Protein AF-X1Q5V7-F1 (afdb_monomer)

Structure (mmCIF, N/CA/C/O backbone):
data_AF-X1Q5V7-F1
#
_entry.id   AF-X1Q5V7-F1
#
loop_
_atom_site.group_PDB
_atom_site.id
_atom_site.type_symbol
_atom_site.label_atom_id
_atom_site.label_alt_id
_atom_site.label_comp_id
_atom_site.label_asym_id
_atom_site.label_entity_id
_atom_site.label_seq_id
_atom_site.pdbx_PDB_ins_code
_atom_site.Cartn_x
_atom_site.Cartn_y
_atom_site.Cartn_z
_atom_site.occupancy
_atom_site.B_iso_or_equiv
_atom_site.auth_seq_id
_atom_site.auth_comp_id
_atom_site.auth_asym_id
_atom_s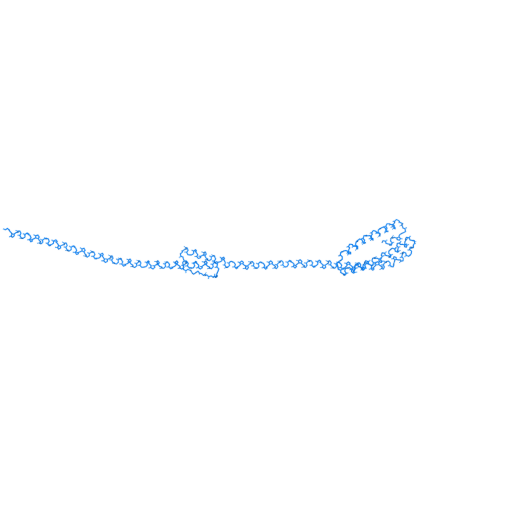ite.auth_atom_id
_atom_site.pdbx_PDB_model_num
ATOM 1 N N . THR A 1 1 ? 35.697 15.742 -52.383 1.00 58.72 1 THR A N 1
ATOM 2 C CA . THR A 1 1 ? 37.109 15.851 -51.954 1.00 58.72 1 THR A CA 1
ATOM 3 C C . THR A 1 1 ? 38.059 15.202 -52.955 1.00 58.72 1 THR A C 1
ATOM 5 O O . THR A 1 1 ? 38.871 15.917 -53.513 1.00 58.72 1 THR A O 1
ATOM 8 N N . LEU A 1 2 ? 37.913 13.918 -53.314 1.00 64.19 2 LEU A N 1
ATOM 9 C CA . LEU A 1 2 ? 38.775 13.254 -54.321 1.00 64.19 2 LEU A CA 1
ATOM 10 C C . LEU A 1 2 ? 38.758 13.892 -55.719 1.00 64.19 2 LEU A C 1
ATOM 12 O O . LEU A 1 2 ? 39.796 14.012 -56.354 1.00 64.19 2 LEU A O 1
ATOM 16 N N . ARG A 1 3 ? 37.598 14.370 -56.185 1.00 67.25 3 ARG A N 1
ATOM 17 C CA . ARG A 1 3 ? 37.497 15.091 -57.467 1.00 67.25 3 ARG A CA 1
ATOM 18 C C . ARG A 1 3 ? 38.204 16.456 -57.444 1.00 67.25 3 ARG A C 1
ATOM 20 O O . ARG A 1 3 ? 38.617 16.926 -58.490 1.00 67.25 3 ARG A O 1
ATOM 27 N N . ALA A 1 4 ? 38.381 17.044 -56.257 1.00 66.19 4 ALA A N 1
ATOM 28 C CA . ALA A 1 4 ? 39.156 18.268 -56.040 1.00 66.19 4 ALA A CA 1
ATOM 29 C C . ALA A 1 4 ? 40.664 17.988 -55.861 1.00 66.19 4 ALA A C 1
ATOM 31 O O . ALA A 1 4 ? 41.477 18.900 -55.931 1.00 66.19 4 ALA A O 1
ATOM 32 N N . ALA A 1 5 ? 41.068 16.724 -55.679 1.00 63.78 5 ALA A N 1
ATOM 33 C CA . ALA A 1 5 ? 42.474 16.315 -55.757 1.00 63.78 5 ALA A CA 1
ATOM 34 C C . ALA A 1 5 ? 42.968 16.173 -57.213 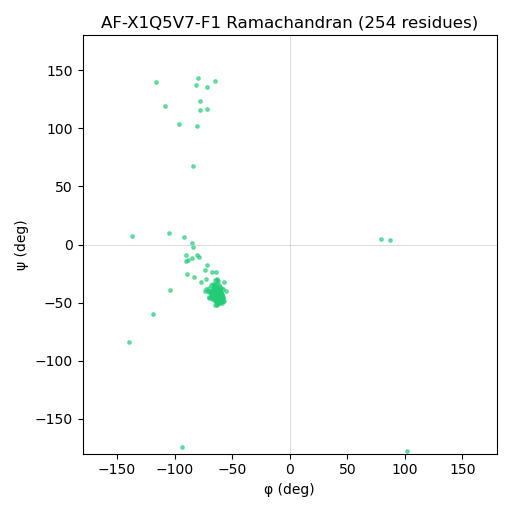1.00 63.78 5 ALA A C 1
ATOM 36 O O . ALA A 1 5 ? 44.168 16.053 -57.444 1.00 63.78 5 ALA A O 1
ATOM 37 N N . LEU A 1 6 ? 42.049 16.218 -58.188 1.00 68.06 6 LEU A N 1
ATOM 38 C CA . LEU A 1 6 ? 42.349 16.329 -59.619 1.00 68.06 6 LEU A CA 1
ATOM 39 C C . LEU A 1 6 ? 42.553 17.785 -60.076 1.00 68.06 6 LEU A C 1
ATOM 41 O O . LEU A 1 6 ? 42.738 18.005 -61.268 1.00 68.06 6 LEU A O 1
ATOM 45 N N . ASP A 1 7 ? 42.475 18.763 -59.166 1.00 69.62 7 ASP A N 1
ATOM 46 C CA . ASP A 1 7 ? 42.698 20.177 -59.479 1.00 69.62 7 ASP A CA 1
ATOM 47 C C . ASP A 1 7 ? 44.154 20.401 -59.925 1.00 69.62 7 ASP A C 1
ATOM 49 O O . ASP A 1 7 ? 45.087 19.788 -59.386 1.00 69.62 7 ASP A O 1
ATOM 53 N N . ASP A 1 8 ? 44.348 21.260 -60.923 1.00 65.69 8 ASP A N 1
ATOM 54 C CA . ASP A 1 8 ? 45.654 21.585 -61.498 1.00 65.69 8 ASP A CA 1
ATOM 55 C C . ASP A 1 8 ? 46.504 22.442 -60.547 1.00 65.69 8 ASP A C 1
ATOM 57 O O . ASP A 1 8 ? 47.727 22.485 -60.690 1.00 65.69 8 ASP A O 1
ATOM 61 N N . ASN A 1 9 ? 45.895 23.074 -59.534 1.00 78.38 9 ASN A N 1
ATOM 62 C CA . ASN A 1 9 ? 46.611 23.849 -58.522 1.00 78.38 9 ASN A CA 1
ATOM 63 C C . ASN A 1 9 ? 47.288 22.946 -57.453 1.00 78.38 9 ASN A C 1
ATOM 65 O O . ASN A 1 9 ? 46.596 22.302 -56.654 1.00 78.38 9 ASN A O 1
ATOM 69 N N . PRO A 1 10 ? 48.636 22.935 -57.342 1.00 74.00 10 PRO A N 1
ATOM 70 C CA . PRO A 1 10 ? 49.360 22.083 -56.389 1.00 74.00 10 PRO A CA 1
ATOM 71 C C . PRO A 1 10 ? 49.066 22.379 -54.907 1.00 74.00 10 PRO A C 1
ATOM 73 O O . PRO A 1 10 ? 49.116 21.471 -54.070 1.00 74.00 10 PRO A O 1
ATOM 76 N N . GLY A 1 11 ? 48.756 23.638 -54.571 1.00 78.19 11 GLY A N 1
ATOM 77 C CA . GLY A 1 11 ? 48.445 24.051 -53.199 1.00 78.19 11 GLY A CA 1
ATOM 78 C C . GLY A 1 11 ? 47.104 23.493 -52.718 1.00 78.19 11 GLY A C 1
ATOM 79 O O . GLY A 1 11 ? 47.022 22.905 -51.638 1.00 78.19 11 GLY A O 1
ATOM 80 N N . GLU A 1 12 ? 46.076 23.590 -53.563 1.00 78.25 12 GLU A N 1
ATOM 81 C CA . GLU A 1 12 ? 44.738 23.040 -53.300 1.00 78.25 12 GLU A CA 1
ATOM 82 C C . GLU A 1 12 ? 44.761 21.510 -53.229 1.00 78.25 12 GLU A C 1
ATOM 84 O O . GLU A 1 12 ? 44.171 20.907 -52.328 1.00 78.25 12 GLU A O 1
ATOM 89 N N . ARG A 1 13 ? 45.527 20.862 -54.115 1.00 78.31 13 ARG A N 1
ATOM 90 C CA . ARG A 1 13 ? 45.719 19.407 -54.088 1.00 78.31 13 ARG A CA 1
ATOM 91 C C . ARG A 1 13 ? 46.289 18.930 -52.752 1.00 78.31 13 ARG A C 1
ATOM 93 O O . ARG A 1 13 ? 45.738 18.013 -52.150 1.00 78.31 13 ARG A O 1
ATOM 100 N N . THR A 1 14 ? 47.352 19.571 -52.265 1.00 80.00 14 THR A N 1
ATOM 101 C CA . THR A 1 14 ? 48.008 19.198 -50.998 1.00 80.00 14 THR A CA 1
ATOM 102 C C . THR A 1 14 ? 47.058 19.338 -49.808 1.00 80.00 14 THR A C 1
ATOM 104 O O . THR A 1 14 ? 46.944 18.423 -48.992 1.00 80.00 14 THR A O 1
ATOM 107 N N . ARG A 1 15 ? 46.306 20.443 -49.746 1.00 84.38 15 ARG A N 1
ATOM 108 C CA . ARG A 1 15 ? 45.298 20.678 -48.703 1.00 84.38 15 ARG A CA 1
ATOM 109 C C . ARG A 1 15 ? 44.191 19.618 -48.716 1.00 84.38 15 ARG A C 1
ATOM 111 O O . ARG A 1 15 ? 43.806 19.112 -47.663 1.00 84.38 15 ARG A O 1
ATOM 118 N N . ASN A 1 16 ? 43.696 19.261 -49.900 1.00 81.50 16 ASN A N 1
ATOM 119 C CA . ASN A 1 16 ? 42.643 18.257 -50.062 1.00 81.50 16 ASN A CA 1
ATOM 120 C C . ASN A 1 16 ? 43.099 16.847 -49.652 1.00 81.50 16 ASN A C 1
ATOM 122 O O . ASN A 1 16 ? 42.301 16.093 -49.094 1.00 81.50 16 ASN A O 1
ATOM 126 N N . LEU A 1 17 ? 44.368 16.501 -49.892 1.00 81.75 17 LEU A N 1
ATOM 127 C CA . LEU A 1 17 ? 44.954 15.231 -49.451 1.00 81.75 17 LEU A CA 1
ATOM 128 C C . LEU A 1 17 ? 45.092 15.162 -47.925 1.00 81.75 17 LEU A C 1
ATOM 130 O O . LEU A 1 17 ? 44.668 14.176 -47.329 1.00 81.75 17 LEU A O 1
ATOM 134 N N . GLN A 1 18 ? 45.584 16.226 -47.284 1.00 85.50 18 GLN A N 1
ATOM 135 C CA . GLN A 1 18 ? 45.680 16.295 -45.818 1.00 85.50 18 GLN A CA 1
ATOM 136 C C . GLN A 1 18 ? 44.308 16.186 -45.140 1.00 85.50 18 GLN A C 1
ATOM 138 O O . GLN A 1 18 ? 44.155 15.476 -44.148 1.00 85.50 18 GLN A O 1
ATOM 143 N N . MET A 1 19 ? 43.287 16.850 -45.692 1.00 84.88 19 MET A N 1
ATOM 144 C CA . MET A 1 19 ? 41.913 16.740 -45.190 1.00 84.88 19 MET A CA 1
ATOM 145 C C . MET A 1 19 ? 41.391 15.298 -45.278 1.00 84.88 19 MET A C 1
ATOM 147 O O . MET A 1 19 ? 40.735 14.810 -44.363 1.00 84.88 19 MET A O 1
ATOM 151 N N . LEU A 1 20 ? 41.689 14.602 -46.376 1.00 85.31 20 LEU A N 1
ATOM 152 C CA . LEU A 1 20 ? 41.280 13.214 -46.579 1.00 85.31 20 LEU A CA 1
ATOM 153 C C . LEU A 1 20 ? 41.964 12.267 -45.580 1.00 85.31 20 LEU A C 1
ATOM 155 O O . LEU A 1 20 ? 41.301 11.387 -45.034 1.00 85.31 20 LEU A O 1
ATOM 159 N N . GLU A 1 21 ? 43.252 12.468 -45.296 1.00 85.31 21 GLU A N 1
ATOM 160 C CA . GLU A 1 21 ? 43.969 11.715 -44.257 1.00 85.31 21 GLU A CA 1
ATOM 161 C C . GLU A 1 21 ? 43.373 11.940 -42.862 1.00 85.31 21 GLU A C 1
ATOM 163 O O . GLU A 1 21 ? 43.152 10.972 -42.131 1.00 85.31 21 GLU A O 1
ATOM 168 N N . ALA A 1 22 ? 43.054 13.191 -42.513 1.00 89.12 22 ALA A N 1
ATOM 169 C CA . ALA A 1 22 ? 42.439 13.532 -41.231 1.00 89.12 22 ALA A CA 1
ATOM 170 C C . ALA A 1 22 ? 41.071 12.850 -41.051 1.00 89.12 22 ALA A C 1
ATOM 172 O O . ALA A 1 22 ? 40.839 12.203 -40.029 1.00 89.12 22 ALA A O 1
ATOM 173 N N . ILE A 1 23 ? 40.205 12.911 -42.070 1.00 88.12 23 ILE A N 1
ATOM 174 C CA . ILE A 1 23 ? 38.889 12.250 -42.060 1.00 88.12 23 ILE A CA 1
ATOM 175 C C . ILE A 1 23 ? 39.039 10.734 -41.894 1.00 88.12 23 ILE A C 1
ATOM 177 O O . ILE A 1 23 ? 38.338 10.123 -41.089 1.00 88.12 23 ILE A O 1
ATOM 181 N N . ASN A 1 24 ? 39.969 10.110 -42.622 1.00 86.94 24 ASN A N 1
ATOM 182 C CA . ASN A 1 24 ? 40.196 8.668 -42.525 1.00 86.94 24 ASN A CA 1
ATOM 183 C C . ASN A 1 24 ? 40.678 8.255 -41.123 1.00 86.94 24 ASN A C 1
ATOM 185 O O . ASN A 1 24 ? 40.283 7.196 -40.624 1.00 86.94 24 ASN A O 1
ATOM 189 N N . ALA A 1 25 ? 41.515 9.075 -40.481 1.00 89.56 25 ALA A N 1
ATOM 190 C CA . ALA A 1 25 ? 41.981 8.838 -39.117 1.00 89.56 25 ALA A CA 1
ATOM 191 C C . ALA A 1 25 ? 40.847 8.969 -38.087 1.00 89.56 25 ALA A C 1
ATOM 193 O O . ALA A 1 25 ? 40.710 8.102 -37.220 1.00 89.56 25 ALA A O 1
ATOM 194 N N . GLU A 1 26 ? 40.011 10.002 -38.208 1.00 91.62 26 GLU A N 1
ATOM 195 C CA . GLU A 1 26 ? 38.849 10.217 -37.340 1.00 91.62 26 GLU A CA 1
ATOM 196 C C . GLU A 1 26 ? 37.828 9.081 -37.478 1.00 91.62 26 GLU A C 1
ATOM 198 O O . GLU A 1 26 ? 37.434 8.480 -36.476 1.00 91.62 26 GLU A O 1
ATOM 203 N N . LEU A 1 27 ? 37.486 8.698 -38.713 1.00 88.44 27 LEU A N 1
ATOM 204 C CA . LEU A 1 27 ? 36.593 7.570 -38.987 1.00 88.44 27 LEU A CA 1
ATOM 205 C C . LEU A 1 27 ? 37.136 6.262 -38.412 1.00 88.44 27 LEU A C 1
ATOM 207 O O . LEU A 1 27 ? 36.388 5.508 -37.797 1.00 88.44 27 LEU A O 1
ATOM 211 N N . LYS A 1 28 ? 38.440 5.995 -38.544 1.00 89.38 28 LYS A N 1
ATOM 212 C CA . LYS A 1 28 ? 39.059 4.801 -37.948 1.00 89.38 28 LYS A CA 1
ATOM 213 C C . LYS A 1 28 ? 38.899 4.777 -36.424 1.00 89.38 28 LYS A C 1
ATOM 215 O O . LYS A 1 28 ? 38.624 3.718 -35.860 1.00 89.38 28 LYS A O 1
ATOM 220 N N . GLY A 1 29 ? 39.067 5.923 -35.762 1.00 92.19 29 GLY A N 1
ATOM 221 C CA . GLY A 1 29 ? 38.828 6.060 -34.324 1.00 92.19 29 GLY A CA 1
ATOM 222 C C . GLY A 1 29 ? 37.361 5.825 -33.956 1.00 92.19 29 GLY A C 1
ATOM 223 O O . GLY A 1 29 ? 37.074 5.030 -33.063 1.00 92.19 29 GLY A O 1
ATOM 224 N N . GLY A 1 30 ? 36.438 6.452 -34.688 1.00 92.31 30 GLY A N 1
ATOM 225 C CA . GLY A 1 30 ? 34.996 6.301 -34.488 1.00 92.31 30 GLY A CA 1
ATOM 226 C C . GLY A 1 30 ? 34.513 4.861 -34.661 1.00 92.31 30 GLY A C 1
ATOM 227 O O . GLY A 1 30 ? 33.786 4.357 -33.811 1.00 92.31 30 GLY A O 1
ATOM 228 N N . LEU A 1 31 ? 34.978 4.162 -35.702 1.00 93.12 31 LEU A N 1
ATOM 229 C CA . LEU A 1 31 ? 34.617 2.763 -35.950 1.00 93.12 31 LEU A CA 1
ATOM 230 C C . LEU A 1 31 ? 35.133 1.821 -34.871 1.00 93.12 31 LEU A C 1
ATOM 232 O O . LEU A 1 31 ? 34.429 0.886 -34.503 1.00 93.12 31 LEU A O 1
ATOM 236 N N . LYS A 1 32 ? 36.328 2.079 -34.334 1.00 94.62 32 LYS A N 1
ATOM 237 C CA . LYS A 1 32 ? 36.841 1.320 -33.193 1.00 94.62 32 LYS A CA 1
ATOM 238 C C . LYS A 1 32 ? 35.950 1.515 -31.964 1.00 94.62 32 LYS A C 1
ATOM 240 O O . LYS A 1 32 ? 35.497 0.533 -31.391 1.00 94.62 32 LYS A O 1
ATOM 245 N N . ASN A 1 33 ? 35.667 2.766 -31.602 1.00 95.06 33 ASN A N 1
ATOM 246 C CA . ASN A 1 33 ? 34.836 3.074 -30.437 1.00 95.06 33 ASN A CA 1
ATOM 247 C C . ASN A 1 33 ? 33.434 2.472 -30.573 1.00 95.06 33 ASN A C 1
ATOM 249 O O . ASN A 1 33 ? 32.909 1.907 -29.622 1.00 95.06 33 ASN A O 1
ATOM 253 N N . TYR A 1 34 ? 32.849 2.555 -31.767 1.00 94.00 34 TYR A N 1
ATOM 254 C CA . TYR A 1 34 ? 31.561 1.942 -32.051 1.00 94.00 34 TYR A CA 1
ATOM 255 C C . TYR A 1 34 ? 31.619 0.411 -31.944 1.00 94.00 34 TYR A C 1
ATOM 257 O O . TYR A 1 34 ? 30.761 -0.193 -31.308 1.00 94.00 34 TYR A O 1
ATOM 265 N N . ALA A 1 35 ? 32.657 -0.235 -32.487 1.00 94.38 35 ALA A N 1
ATOM 266 C CA . ALA A 1 35 ? 32.828 -1.685 -32.385 1.00 94.38 35 ALA A CA 1
ATOM 267 C C . ALA A 1 35 ? 32.862 -2.187 -30.930 1.00 94.38 35 ALA A C 1
ATOM 269 O O . ALA A 1 35 ? 32.387 -3.299 -30.665 1.00 94.38 35 ALA A O 1
ATOM 270 N N . ASP A 1 36 ? 33.389 -1.374 -30.012 1.00 95.56 36 ASP A N 1
ATOM 271 C CA . ASP A 1 36 ? 33.454 -1.667 -28.578 1.00 95.56 36 ASP A CA 1
ATOM 272 C C . ASP A 1 36 ? 32.079 -1.542 -27.886 1.00 95.56 36 ASP A C 1
ATOM 274 O O . ASP A 1 36 ? 31.858 -2.171 -26.852 1.00 95.56 36 ASP A O 1
ATOM 278 N N . THR A 1 37 ? 31.127 -0.791 -28.457 1.00 93.94 37 THR A N 1
ATOM 279 C CA . THR A 1 37 ? 29.764 -0.634 -27.907 1.00 93.94 37 THR A CA 1
ATOM 280 C C . THR A 1 37 ? 28.757 -1.669 -28.412 1.00 93.94 37 THR A C 1
ATOM 282 O O . THR A 1 37 ? 27.679 -1.802 -27.837 1.00 93.94 37 THR A O 1
ATOM 285 N N . ILE A 1 38 ? 29.080 -2.411 -29.475 1.00 94.44 38 ILE A N 1
ATOM 286 C CA . ILE A 1 38 ? 28.154 -3.373 -30.088 1.00 94.44 38 ILE A CA 1
ATOM 287 C C . ILE A 1 38 ? 27.970 -4.601 -29.187 1.00 94.44 38 ILE A C 1
ATOM 289 O O . ILE A 1 38 ? 28.889 -5.407 -29.005 1.00 94.44 38 ILE A O 1
ATOM 293 N N . ILE A 1 39 ? 26.738 -4.800 -28.720 1.00 92.81 39 ILE A N 1
ATOM 294 C CA . ILE A 1 39 ? 26.327 -5.973 -27.933 1.00 92.81 39 ILE A CA 1
ATOM 295 C C . ILE A 1 39 ? 25.516 -6.958 -28.791 1.00 92.81 39 ILE A C 1
ATOM 297 O O . ILE A 1 39 ? 25.677 -8.171 -28.663 1.00 92.81 39 ILE A O 1
ATOM 301 N N . ALA A 1 40 ? 24.648 -6.455 -29.676 1.00 94.31 40 ALA A N 1
ATOM 302 C CA . ALA A 1 40 ? 23.727 -7.276 -30.460 1.00 94.31 40 ALA A CA 1
ATOM 303 C C . ALA A 1 40 ? 24.407 -7.940 -31.672 1.00 94.31 40 ALA A C 1
ATOM 305 O O . ALA A 1 40 ? 25.243 -7.337 -32.346 1.00 94.31 40 ALA A O 1
ATOM 306 N N . ALA A 1 41 ? 24.007 -9.179 -31.980 1.00 95.19 41 ALA A N 1
ATOM 307 C CA . ALA A 1 41 ? 24.548 -9.931 -33.114 1.00 95.19 41 ALA A CA 1
ATOM 308 C C . ALA A 1 41 ? 24.207 -9.284 -34.471 1.00 95.19 41 ALA A C 1
ATOM 310 O O . ALA A 1 41 ? 25.068 -9.221 -35.348 1.00 95.19 41 ALA A O 1
ATOM 311 N N . ASP A 1 42 ? 22.991 -8.753 -34.620 1.00 95.12 42 ASP A N 1
ATOM 312 C CA . ASP A 1 42 ? 22.538 -8.105 -35.858 1.00 95.12 42 ASP A CA 1
ATOM 313 C C . ASP A 1 42 ? 23.287 -6.790 -36.118 1.00 95.12 42 ASP A C 1
ATOM 315 O O . ASP A 1 42 ? 23.764 -6.548 -37.227 1.00 95.12 42 ASP A O 1
ATOM 319 N N . ASP A 1 43 ? 23.488 -5.988 -35.070 1.00 96.56 43 ASP A N 1
ATOM 320 C CA . ASP A 1 43 ? 24.312 -4.775 -35.108 1.00 96.56 43 ASP A CA 1
ATOM 321 C C . ASP A 1 43 ? 25.763 -5.098 -35.501 1.00 96.56 43 ASP A C 1
ATOM 323 O O . ASP A 1 43 ? 26.340 -4.480 -36.396 1.00 96.56 43 ASP A O 1
ATOM 327 N N . ARG A 1 44 ? 26.334 -6.166 -34.923 1.00 96.94 44 ARG A N 1
ATOM 328 C CA . ARG A 1 44 ? 27.672 -6.655 -35.290 1.00 96.94 44 ARG A CA 1
ATOM 329 C C . ARG A 1 44 ? 27.754 -7.040 -36.765 1.00 96.94 44 ARG A C 1
ATOM 331 O O . ARG A 1 44 ? 28.750 -6.729 -37.415 1.00 96.94 44 ARG A O 1
ATOM 338 N N . ALA A 1 45 ? 26.735 -7.708 -37.299 1.00 97.19 45 ALA A N 1
ATOM 339 C CA . ALA A 1 45 ? 26.697 -8.110 -38.702 1.00 97.19 45 ALA A CA 1
ATOM 340 C C . ALA A 1 45 ? 26.600 -6.899 -39.650 1.00 97.19 45 ALA A C 1
ATOM 342 O O . ALA A 1 45 ? 27.325 -6.838 -40.651 1.00 97.19 45 ALA A O 1
ATOM 343 N N . LEU A 1 46 ? 25.757 -5.915 -39.322 1.00 97.19 46 LEU A N 1
ATOM 344 C CA . LEU A 1 46 ? 25.631 -4.665 -40.079 1.00 97.19 46 LEU A CA 1
ATOM 345 C C . LEU A 1 46 ? 26.925 -3.844 -40.027 1.00 97.19 46 LEU A C 1
ATOM 347 O O . LEU A 1 46 ? 27.395 -3.372 -41.064 1.00 97.19 46 LEU A O 1
ATOM 351 N N . PHE A 1 47 ? 27.551 -3.750 -38.852 1.00 97.62 47 PHE A N 1
ATOM 352 C CA . PHE A 1 47 ? 28.846 -3.100 -38.675 1.00 97.62 47 PHE A CA 1
ATOM 353 C C . PHE A 1 47 ? 29.934 -3.760 -39.515 1.00 97.62 47 PHE A C 1
ATOM 355 O O . PHE A 1 47 ? 30.650 -3.063 -40.226 1.00 97.62 47 PHE A O 1
ATOM 362 N N . ASN A 1 48 ? 30.038 -5.092 -39.486 1.00 96.88 48 ASN A N 1
ATOM 363 C CA . ASN A 1 48 ? 31.017 -5.820 -40.294 1.00 96.88 48 ASN A CA 1
ATOM 364 C C . ASN A 1 48 ? 30.787 -5.577 -41.793 1.00 96.88 48 ASN A C 1
ATOM 366 O O . ASN A 1 48 ? 31.737 -5.322 -42.527 1.00 96.88 48 ASN A O 1
ATOM 370 N N . THR A 1 49 ? 29.526 -5.568 -42.236 1.00 96.88 49 THR A N 1
ATOM 371 C CA . THR A 1 49 ? 29.162 -5.280 -43.633 1.00 96.88 49 THR A CA 1
ATOM 372 C C . THR A 1 49 ? 29.589 -3.870 -44.050 1.00 96.88 49 THR A C 1
ATOM 374 O O . THR A 1 49 ? 30.166 -3.684 -45.125 1.00 96.88 49 THR A O 1
ATOM 377 N N . PHE A 1 50 ? 29.338 -2.869 -43.201 1.00 97.06 50 PHE A N 1
ATOM 378 C CA . PHE A 1 50 ? 29.808 -1.505 -43.431 1.00 97.06 50 PHE A CA 1
ATOM 379 C C . PHE A 1 50 ? 31.339 -1.430 -43.433 1.00 97.06 50 PHE A C 1
ATOM 381 O O . PHE A 1 50 ? 31.916 -0.841 -44.347 1.00 97.06 50 PHE A O 1
ATOM 388 N N . ASN A 1 51 ? 31.996 -2.040 -42.445 1.00 95.81 51 ASN A N 1
ATOM 389 C CA . ASN A 1 51 ? 33.444 -1.995 -42.274 1.00 95.81 51 ASN A CA 1
ATOM 390 C C . ASN A 1 51 ? 34.172 -2.630 -43.469 1.00 95.81 51 ASN A C 1
ATOM 392 O O . ASN A 1 51 ? 35.124 -2.049 -43.990 1.00 95.81 51 ASN A O 1
ATOM 396 N N . ASP A 1 52 ? 33.681 -3.760 -43.975 1.00 95.69 52 ASP A N 1
ATOM 397 C CA . ASP A 1 52 ? 34.204 -4.398 -45.187 1.00 95.69 52 ASP A CA 1
ATOM 398 C C . ASP A 1 52 ? 34.012 -3.507 -46.423 1.00 95.69 52 ASP A C 1
ATOM 400 O O . ASP A 1 52 ? 34.931 -3.343 -47.232 1.00 95.69 52 ASP A O 1
ATOM 404 N N . GLY A 1 53 ? 32.838 -2.880 -46.562 1.00 95.19 53 GLY A N 1
ATOM 405 C CA . GLY A 1 53 ? 32.569 -1.905 -47.623 1.00 95.19 53 GLY A CA 1
ATOM 406 C C . GLY A 1 53 ? 33.496 -0.687 -47.553 1.00 95.19 53 GLY A C 1
ATOM 407 O O . GLY A 1 53 ? 34.011 -0.240 -48.582 1.00 95.19 53 GLY A O 1
ATOM 408 N N . TYR A 1 54 ? 33.764 -0.193 -46.344 1.00 94.31 54 TYR A N 1
ATOM 409 C CA . TYR A 1 54 ? 34.690 0.905 -46.079 1.00 94.31 54 TYR A CA 1
ATOM 410 C C . TYR A 1 54 ? 36.132 0.531 -46.436 1.00 94.31 54 TYR A C 1
ATOM 412 O O . TYR A 1 54 ? 36.797 1.290 -47.142 1.00 94.31 54 TYR A O 1
ATOM 420 N N . HIS A 1 55 ? 36.602 -0.663 -46.061 1.00 93.44 55 HIS A N 1
ATOM 421 C CA . HIS A 1 55 ? 37.923 -1.159 -46.461 1.00 93.44 55 HIS A CA 1
ATOM 422 C C . HIS A 1 55 ? 38.074 -1.236 -47.986 1.00 93.44 55 HIS A C 1
ATOM 424 O O . HIS A 1 55 ? 39.051 -0.725 -48.534 1.00 93.44 55 HIS A O 1
ATOM 430 N N . GLN A 1 56 ? 37.081 -1.783 -48.691 1.00 93.19 56 GLN A N 1
ATOM 431 C CA . GLN A 1 56 ? 37.101 -1.866 -50.158 1.00 93.19 56 GLN A CA 1
ATOM 432 C C . GLN A 1 56 ? 37.068 -0.483 -50.828 1.00 93.19 56 GLN A C 1
ATOM 434 O O . GLN A 1 56 ? 37.670 -0.286 -51.888 1.00 93.19 56 GLN A O 1
ATOM 439 N N . TYR A 1 57 ? 36.367 0.485 -50.231 1.00 92.88 57 TYR A N 1
ATOM 440 C CA . TYR A 1 57 ? 36.386 1.875 -50.681 1.00 92.88 57 TYR A CA 1
ATOM 441 C C . TYR A 1 57 ? 37.770 2.510 -50.482 1.00 92.88 57 TYR A C 1
ATOM 443 O O . TYR A 1 57 ? 38.296 3.115 -51.420 1.00 92.88 57 TYR A O 1
ATOM 451 N N . LEU A 1 58 ? 38.395 2.320 -49.315 1.00 91.56 58 LEU A N 1
ATOM 452 C CA . LEU A 1 58 ? 39.740 2.827 -49.020 1.00 91.56 58 LEU A CA 1
ATOM 453 C C . LEU A 1 58 ? 40.805 2.241 -49.955 1.00 91.56 58 LEU A C 1
ATOM 455 O O . LEU A 1 58 ? 41.664 2.980 -50.434 1.00 91.56 58 LEU A O 1
ATOM 459 N N . GLU A 1 59 ? 40.734 0.949 -50.282 1.00 91.94 59 GLU A N 1
ATOM 460 C CA . GLU A 1 59 ? 41.641 0.321 -51.254 1.00 91.94 59 GLU A CA 1
ATOM 461 C C . GLU A 1 59 ? 41.556 0.990 -52.636 1.00 91.94 59 GLU A C 1
ATOM 463 O O . GLU A 1 59 ? 42.577 1.279 -53.269 1.00 91.94 59 GLU A O 1
ATOM 468 N N . ARG A 1 60 ? 40.338 1.293 -53.106 1.00 91.44 60 ARG A N 1
ATOM 469 C CA . ARG A 1 60 ? 40.123 1.994 -54.384 1.00 91.44 60 ARG A CA 1
ATOM 470 C C . ARG A 1 60 ? 40.549 3.454 -54.314 1.00 91.44 60 ARG A C 1
ATOM 472 O O . ARG A 1 60 ? 41.158 3.948 -55.261 1.00 91.44 60 ARG A O 1
ATOM 479 N N . GLN A 1 61 ? 40.274 4.127 -53.201 1.00 90.38 61 GLN A N 1
ATOM 480 C CA . GLN A 1 61 ? 40.723 5.493 -52.950 1.00 90.38 61 GLN A CA 1
ATOM 481 C C . GLN A 1 61 ? 42.254 5.574 -52.993 1.00 90.38 61 GLN A C 1
ATOM 483 O O . GLN A 1 61 ? 42.791 6.442 -53.677 1.00 90.38 61 GLN A O 1
ATOM 488 N N . LEU A 1 62 ? 42.961 4.639 -52.354 1.00 90.31 62 LEU A N 1
ATOM 489 C CA . LEU A 1 62 ? 44.422 4.576 -52.390 1.00 90.31 62 LEU A CA 1
ATOM 490 C C . LEU A 1 62 ? 44.944 4.399 -53.820 1.00 90.31 62 LEU A C 1
ATOM 492 O O . LEU A 1 62 ? 45.902 5.068 -54.207 1.00 90.31 62 LEU A O 1
ATOM 496 N N . LYS A 1 63 ? 44.299 3.550 -54.629 1.00 90.31 63 LYS A N 1
ATOM 497 C CA . LYS A 1 63 ? 44.683 3.366 -56.035 1.00 90.31 63 LYS A CA 1
ATOM 498 C C . LYS A 1 63 ? 44.542 4.659 -56.843 1.00 90.31 63 LYS A C 1
ATOM 500 O O . LYS A 1 63 ? 45.454 5.006 -57.588 1.00 90.31 63 LYS A O 1
ATOM 505 N N . VAL A 1 64 ? 43.455 5.403 -56.635 1.00 89.69 64 VAL A N 1
ATOM 506 C CA . VAL A 1 64 ? 43.251 6.727 -57.246 1.00 89.69 64 VAL A CA 1
ATOM 507 C C . VAL A 1 64 ? 44.353 7.701 -56.835 1.00 89.69 64 VAL A C 1
ATOM 509 O O . VAL A 1 64 ? 44.909 8.384 -57.690 1.00 89.69 64 VAL A O 1
ATOM 512 N N . LEU A 1 65 ? 44.713 7.744 -55.550 1.00 87.88 65 LEU A N 1
ATOM 513 C CA . LEU A 1 65 ? 45.797 8.605 -55.068 1.00 87.88 65 LEU A CA 1
ATOM 514 C C . LEU A 1 65 ? 47.154 8.230 -55.684 1.00 87.88 65 LEU A C 1
ATOM 516 O O . LEU A 1 65 ? 47.920 9.117 -56.052 1.00 87.88 65 LEU A O 1
ATOM 520 N N . GLN A 1 66 ? 47.435 6.934 -55.853 1.00 89.50 66 GLN A N 1
ATOM 521 C CA . GLN A 1 66 ? 48.642 6.451 -56.533 1.00 89.50 66 GLN A CA 1
ATOM 522 C C . GLN A 1 66 ? 48.674 6.828 -58.019 1.00 89.50 66 GLN A C 1
ATOM 524 O O . GLN A 1 66 ? 49.742 7.145 -58.543 1.00 89.50 66 GLN A O 1
ATOM 529 N N . ASP A 1 67 ? 47.533 6.785 -58.710 1.00 89.38 67 ASP A N 1
ATOM 530 C CA . ASP A 1 67 ? 47.436 7.188 -60.115 1.00 89.38 67 ASP A CA 1
ATOM 531 C C . ASP A 1 67 ? 47.634 8.705 -60.270 1.00 89.38 67 ASP A C 1
ATOM 533 O O . ASP A 1 67 ? 48.420 9.129 -61.117 1.00 89.38 67 ASP A O 1
ATOM 537 N N . ILE A 1 68 ? 47.061 9.513 -59.369 1.00 86.00 68 ILE A N 1
ATOM 538 C CA . ILE A 1 68 ? 47.302 10.966 -59.308 1.00 86.00 68 ILE A CA 1
ATOM 539 C C . ILE A 1 68 ? 48.784 11.271 -59.044 1.00 86.00 68 ILE A C 1
ATOM 541 O O . ILE A 1 68 ? 49.384 12.078 -59.755 1.00 86.00 68 ILE A O 1
ATOM 545 N N . ALA A 1 69 ? 49.397 10.614 -58.053 1.00 85.50 69 ALA A N 1
ATOM 546 C CA . ALA A 1 69 ? 50.805 10.819 -57.702 1.00 85.50 69 ALA A CA 1
ATOM 547 C C . ALA A 1 69 ? 51.766 10.420 -58.835 1.00 85.50 69 ALA A C 1
ATOM 549 O O . ALA A 1 69 ? 52.835 11.009 -58.977 1.00 85.50 69 ALA A O 1
ATOM 550 N N . ALA A 1 70 ? 51.380 9.443 -59.657 1.00 88.38 70 ALA A N 1
ATOM 551 C CA . ALA A 1 70 ? 52.172 8.958 -60.781 1.00 88.38 70 ALA A CA 1
ATOM 552 C C . ALA A 1 70 ? 51.875 9.668 -62.117 1.00 88.38 70 ALA A C 1
ATOM 554 O O . ALA A 1 70 ? 52.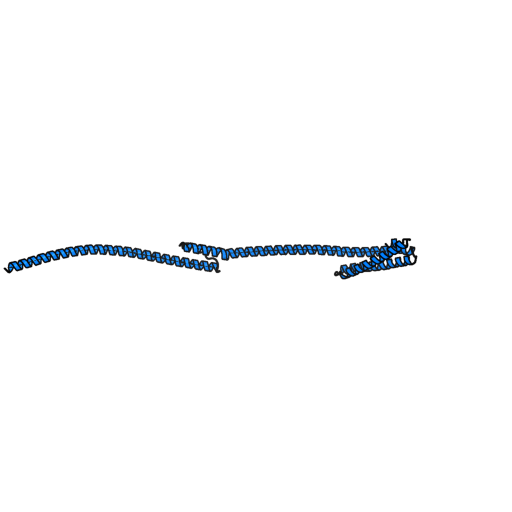374 9.228 -63.152 1.00 88.38 70 ALA A O 1
ATOM 555 N N . GLY A 1 71 ? 51.055 10.725 -62.125 1.00 86.56 71 GLY A N 1
ATOM 556 C CA . GLY A 1 71 ? 50.724 11.474 -63.343 1.00 86.56 71 GLY A CA 1
ATOM 557 C C . GLY A 1 71 ? 49.670 10.817 -64.250 1.00 86.56 71 GLY A C 1
ATOM 558 O O . GLY A 1 71 ? 49.370 11.353 -65.314 1.00 86.56 71 GLY A O 1
ATOM 559 N N . ARG A 1 72 ? 49.079 9.691 -63.835 1.00 90.38 72 ARG A N 1
ATOM 560 C CA . ARG A 1 72 ? 48.067 8.908 -64.568 1.00 90.38 72 ARG A CA 1
ATOM 561 C C . ARG A 1 72 ? 46.657 9.464 -64.347 1.00 90.38 72 ARG A C 1
ATOM 563 O O . ARG A 1 72 ? 45.822 8.887 -63.647 1.00 90.38 72 ARG A O 1
ATOM 570 N N . MET A 1 73 ? 46.419 10.662 -64.878 1.00 84.62 73 MET A N 1
ATOM 571 C CA . MET A 1 73 ? 45.205 11.434 -64.585 1.00 84.62 73 MET A CA 1
ATOM 572 C C . MET A 1 73 ? 43.942 10.873 -65.248 1.00 84.62 73 MET A C 1
ATOM 574 O O . MET A 1 73 ? 42.853 11.009 -64.684 1.00 84.62 73 MET A O 1
ATOM 578 N N . ASP A 1 74 ? 44.065 10.225 -66.405 1.00 87.69 74 ASP A N 1
ATOM 579 C CA . ASP A 1 74 ? 42.924 9.623 -67.103 1.00 87.69 74 ASP A CA 1
ATOM 580 C C . ASP A 1 74 ? 42.456 8.344 -66.399 1.00 87.69 74 ASP A C 1
ATOM 582 O O . ASP A 1 74 ? 41.255 8.154 -66.183 1.00 87.69 74 ASP A O 1
ATOM 586 N N . GLU A 1 75 ? 43.392 7.524 -65.917 1.00 88.88 75 GLU A N 1
ATOM 587 C CA . GLU A 1 75 ? 43.108 6.350 -65.092 1.00 88.88 75 GLU A CA 1
ATOM 588 C C . GLU A 1 75 ? 42.475 6.754 -63.756 1.00 88.88 75 GLU A C 1
ATOM 590 O O . GLU A 1 75 ? 41.462 6.174 -63.351 1.00 88.88 75 GLU A O 1
ATOM 595 N N . ALA A 1 76 ? 42.996 7.801 -63.106 1.00 87.50 76 ALA A N 1
ATOM 596 C CA . ALA A 1 76 ? 42.409 8.347 -61.883 1.00 87.50 76 ALA A CA 1
ATOM 597 C C . ALA A 1 76 ? 40.961 8.824 -62.108 1.00 87.50 76 ALA A C 1
ATOM 599 O O . ALA A 1 76 ? 40.069 8.495 -61.319 1.00 87.50 76 ALA A O 1
ATOM 600 N N . LYS A 1 77 ? 40.689 9.542 -63.209 1.00 87.25 77 LYS A N 1
ATOM 601 C CA . LYS A 1 77 ? 39.332 9.982 -63.586 1.00 87.25 77 LYS A CA 1
ATOM 602 C C . LYS A 1 77 ? 38.396 8.805 -63.857 1.00 87.25 77 LYS A C 1
ATOM 604 O O . LYS A 1 77 ? 37.245 8.842 -63.411 1.00 87.25 77 LYS A O 1
ATOM 609 N N . GLN A 1 78 ? 38.863 7.765 -64.546 1.00 88.88 78 GLN A N 1
ATOM 610 C CA . GLN A 1 78 ? 38.070 6.564 -64.817 1.00 88.88 78 GLN A CA 1
ATOM 611 C C . GLN A 1 78 ? 37.724 5.814 -63.524 1.00 88.88 78 GLN A C 1
ATOM 613 O O . GLN A 1 78 ? 36.572 5.424 -63.331 1.00 88.88 78 GLN A O 1
ATOM 618 N N . GLN A 1 79 ? 38.690 5.652 -62.615 1.00 87.56 79 GLN A N 1
ATOM 619 C CA . GLN A 1 79 ? 38.456 5.031 -61.309 1.00 87.56 79 GLN A CA 1
ATOM 620 C C . GLN A 1 79 ? 37.460 5.842 -60.468 1.00 87.56 79 GLN A C 1
ATOM 622 O O . GLN A 1 79 ? 36.547 5.258 -59.884 1.00 87.56 79 GLN A O 1
ATOM 627 N N . ILE A 1 80 ? 37.590 7.174 -60.445 1.00 87.25 80 ILE A N 1
ATOM 628 C CA . ILE A 1 80 ? 36.679 8.067 -59.712 1.00 87.25 80 ILE A CA 1
ATOM 629 C C . ILE A 1 80 ? 35.255 8.003 -60.270 1.00 87.25 80 ILE A C 1
ATOM 631 O O . ILE A 1 80 ? 34.315 7.996 -59.489 1.00 87.25 80 ILE A O 1
ATOM 635 N N . SER A 1 81 ? 35.088 7.966 -61.594 1.00 83.94 81 SER A N 1
ATOM 636 C CA . SER A 1 81 ? 33.770 8.096 -62.238 1.00 83.94 81 SER A CA 1
ATOM 637 C C . SER A 1 81 ? 32.946 6.802 -62.254 1.00 83.94 81 SER A C 1
ATOM 639 O O . SER A 1 81 ? 31.782 6.840 -62.642 1.00 83.94 81 SER A O 1
ATOM 641 N N . GLY A 1 82 ? 33.529 5.661 -61.869 1.00 86.81 82 GLY A N 1
ATOM 642 C CA . GLY A 1 82 ? 32.849 4.364 -61.894 1.00 86.81 82 GLY A CA 1
ATOM 643 C C . GLY A 1 82 ? 33.168 3.501 -60.671 1.00 86.81 82 GLY A C 1
ATOM 644 O O . GLY A 1 82 ? 32.393 3.520 -59.713 1.00 86.81 82 GLY A O 1
ATOM 645 N N . PRO A 1 83 ? 34.288 2.747 -60.662 1.00 89.62 83 PRO A N 1
ATOM 646 C CA . PRO A 1 83 ? 34.594 1.783 -59.602 1.00 89.62 83 PRO A CA 1
ATOM 647 C C . PRO A 1 83 ? 34.591 2.365 -58.185 1.00 89.62 83 PRO A C 1
ATOM 649 O O . PRO A 1 83 ? 34.104 1.714 -57.262 1.00 89.62 83 PRO A O 1
ATOM 652 N N . LEU A 1 84 ? 35.121 3.577 -57.995 1.00 88.62 84 LEU A N 1
ATOM 653 C CA . LEU A 1 84 ? 35.146 4.229 -56.687 1.00 88.62 84 LEU A CA 1
ATOM 654 C C . LEU A 1 84 ? 33.741 4.652 -56.241 1.00 88.62 84 LEU A C 1
ATOM 656 O O . LEU A 1 84 ? 33.372 4.381 -55.100 1.00 88.62 84 LEU A O 1
ATOM 660 N N . THR A 1 85 ? 32.948 5.259 -57.132 1.00 89.31 85 THR A N 1
ATOM 661 C CA . THR A 1 85 ? 31.554 5.645 -56.851 1.00 89.31 85 THR A CA 1
ATOM 662 C C . THR A 1 85 ? 30.702 4.435 -56.489 1.00 89.31 85 THR A C 1
ATOM 664 O O . THR A 1 85 ? 30.025 4.461 -55.472 1.00 89.31 85 THR A O 1
ATOM 667 N N . GLN A 1 86 ? 30.813 3.327 -57.225 1.00 92.25 86 GLN A N 1
ATOM 668 C CA . GLN A 1 86 ? 30.054 2.110 -56.921 1.00 92.25 86 GLN A CA 1
ATOM 669 C C . GLN A 1 86 ? 30.380 1.542 -55.526 1.00 92.25 86 GLN A C 1
ATOM 671 O O . GLN A 1 86 ? 29.491 1.062 -54.814 1.00 92.25 86 GLN A O 1
ATOM 676 N N . ARG A 1 87 ? 31.658 1.586 -55.117 1.00 92.81 87 ARG A N 1
ATOM 677 C CA . ARG A 1 87 ? 32.065 1.186 -53.760 1.00 92.81 87 ARG A CA 1
ATOM 678 C C . ARG A 1 87 ? 31.556 2.168 -52.710 1.00 92.81 87 ARG A C 1
ATOM 680 O O . ARG A 1 87 ? 31.083 1.716 -51.672 1.00 92.81 87 ARG A O 1
ATOM 687 N N . ALA A 1 88 ? 31.594 3.469 -52.996 1.00 90.69 88 ALA A N 1
ATOM 688 C CA . ALA A 1 88 ? 31.043 4.495 -52.118 1.00 90.69 88 ALA A CA 1
ATOM 689 C C . ALA A 1 88 ? 29.533 4.304 -51.896 1.00 90.69 88 ALA A C 1
ATOM 691 O O . ALA A 1 88 ? 29.091 4.330 -50.752 1.00 90.69 88 ALA A O 1
ATOM 692 N N . ASP A 1 89 ? 28.765 4.026 -52.952 1.00 93.06 89 ASP A N 1
ATOM 693 C CA . ASP A 1 89 ? 27.319 3.781 -52.867 1.00 93.06 89 ASP A CA 1
ATOM 694 C C . ASP A 1 89 ? 27.007 2.527 -52.040 1.00 93.06 89 ASP A C 1
ATOM 696 O O . ASP A 1 89 ? 26.117 2.532 -51.190 1.00 93.06 89 ASP A O 1
ATOM 700 N N . SER A 1 90 ? 27.774 1.451 -52.248 1.00 93.06 90 SER A N 1
ATOM 701 C CA . SER A 1 90 ? 27.610 0.197 -51.498 1.00 93.06 90 SER A CA 1
ATOM 702 C C . SER A 1 90 ? 27.918 0.384 -50.008 1.00 93.06 90 SER A C 1
ATOM 704 O O . SER A 1 90 ? 27.156 -0.068 -49.155 1.00 93.06 90 SER A O 1
ATOM 706 N N . MET A 1 91 ? 29.008 1.089 -49.697 1.00 94.62 91 MET A N 1
ATOM 707 C CA . MET A 1 91 ? 29.388 1.460 -48.333 1.00 94.62 91 MET A CA 1
ATOM 708 C C . MET A 1 91 ? 28.332 2.361 -47.684 1.00 94.62 91 MET A C 1
ATOM 710 O O . MET A 1 91 ? 27.943 2.117 -46.546 1.00 94.62 91 MET A O 1
ATOM 714 N N . MET A 1 92 ? 27.832 3.370 -48.403 1.00 94.44 92 MET A N 1
ATOM 715 C CA . MET A 1 92 ? 26.799 4.280 -47.903 1.00 94.44 92 MET A CA 1
ATOM 716 C C . MET A 1 92 ? 25.506 3.529 -47.590 1.00 94.44 92 MET A C 1
ATOM 718 O O . MET A 1 92 ? 24.926 3.727 -46.531 1.00 94.44 92 MET A O 1
ATOM 722 N N . LYS A 1 93 ? 25.089 2.602 -48.457 1.00 97.00 93 LYS A N 1
ATOM 723 C CA . LYS A 1 93 ? 23.913 1.761 -48.208 1.00 97.00 93 LYS A CA 1
ATOM 724 C C . LYS A 1 93 ? 24.066 0.918 -46.938 1.00 97.00 93 LYS A C 1
ATOM 726 O O . LYS A 1 93 ? 23.114 0.803 -46.170 1.00 97.00 93 LYS A O 1
ATOM 731 N N . ALA A 1 94 ? 25.247 0.339 -46.712 1.00 96.50 94 ALA A N 1
ATOM 732 C CA . ALA A 1 94 ? 25.534 -0.406 -45.487 1.00 96.50 94 ALA A CA 1
ATOM 733 C C . ALA A 1 94 ? 25.540 0.507 -44.247 1.00 96.50 94 ALA A C 1
ATOM 735 O O . ALA A 1 94 ? 25.013 0.120 -43.207 1.00 96.50 94 ALA A O 1
ATOM 736 N N . LEU A 1 95 ? 26.063 1.733 -44.372 1.00 95.44 95 LEU A N 1
ATOM 737 C CA . LEU A 1 95 ? 26.034 2.732 -43.302 1.00 95.44 95 LEU A CA 1
ATOM 738 C C . LEU A 1 95 ? 24.602 3.132 -42.945 1.00 95.44 95 LEU A C 1
ATOM 740 O O . LEU A 1 95 ? 24.261 3.167 -41.769 1.00 95.44 95 LEU A O 1
ATOM 744 N N . THR A 1 96 ? 23.758 3.402 -43.942 1.00 97.44 96 THR A N 1
ATOM 745 C CA . THR A 1 96 ? 22.344 3.730 -43.725 1.00 97.44 96 THR A CA 1
ATOM 746 C C . THR A 1 96 ? 21.626 2.592 -43.012 1.00 97.44 96 THR A C 1
ATOM 748 O O . THR A 1 96 ? 20.957 2.843 -42.021 1.00 97.44 96 THR A O 1
ATOM 751 N N . ALA A 1 97 ? 21.832 1.340 -43.431 1.00 97.00 97 ALA A N 1
ATOM 752 C CA . ALA A 1 97 ? 21.231 0.192 -42.754 1.00 97.00 97 ALA A CA 1
ATOM 753 C C . ALA A 1 97 ? 21.672 0.071 -41.281 1.00 97.00 97 ALA A C 1
ATOM 755 O O . ALA A 1 97 ? 20.855 -0.247 -40.418 1.00 97.00 97 ALA A O 1
ATOM 756 N N . LEU A 1 98 ? 22.948 0.350 -40.985 1.00 96.12 98 LEU A N 1
ATOM 757 C CA . LEU A 1 98 ? 23.474 0.371 -39.619 1.00 96.12 98 LEU A CA 1
ATOM 758 C C . LEU A 1 98 ? 22.864 1.510 -38.785 1.00 96.12 98 LEU A C 1
ATOM 760 O O . LEU A 1 98 ? 22.466 1.286 -37.643 1.00 96.12 98 LEU A O 1
ATOM 764 N N . ILE A 1 99 ? 22.763 2.716 -39.354 1.00 95.88 99 ILE A N 1
ATOM 765 C CA . ILE A 1 99 ? 22.135 3.874 -38.703 1.00 95.88 99 ILE A CA 1
ATOM 766 C C . ILE A 1 99 ? 20.661 3.582 -38.419 1.00 95.88 99 ILE A C 1
ATOM 768 O O . ILE A 1 99 ? 20.238 3.725 -37.277 1.00 95.88 99 ILE A O 1
ATOM 772 N N . ASP A 1 100 ? 19.905 3.111 -39.411 1.00 97.00 100 ASP A N 1
ATOM 773 C CA . ASP A 1 100 ? 18.473 2.824 -39.282 1.00 97.00 100 ASP A CA 1
ATOM 774 C C . ASP A 1 100 ? 18.205 1.780 -38.191 1.00 97.00 100 ASP A C 1
ATOM 776 O O . ASP A 1 100 ? 17.294 1.948 -37.377 1.00 97.00 100 ASP A O 1
ATOM 780 N N . TYR A 1 101 ? 19.025 0.725 -38.129 1.00 96.25 101 TYR A N 1
ATOM 781 C CA . TYR A 1 101 ? 18.941 -0.288 -37.077 1.00 96.25 101 TYR A CA 1
ATOM 782 C C . TYR A 1 101 ? 19.124 0.327 -35.682 1.00 96.25 101 TYR A C 1
ATOM 784 O O . TYR A 1 101 ? 18.327 0.071 -34.778 1.00 96.25 101 TYR A O 1
ATOM 792 N N . ASN A 1 102 ? 20.140 1.175 -35.507 1.00 95.00 102 ASN A N 1
ATOM 793 C CA . ASN A 1 102 ? 20.439 1.793 -34.215 1.00 95.00 102 ASN A CA 1
ATOM 794 C C . ASN A 1 102 ? 19.428 2.872 -33.826 1.00 95.00 102 ASN A C 1
ATOM 796 O O . ASN A 1 102 ? 19.036 2.946 -32.664 1.00 95.00 102 ASN A O 1
ATOM 800 N N . SER A 1 103 ? 18.962 3.677 -34.782 1.00 95.31 103 SER A N 1
ATOM 801 C CA . SER A 1 103 ? 17.905 4.665 -34.557 1.00 95.31 103 SER A CA 1
ATOM 802 C C . SER A 1 103 ? 16.607 3.994 -34.121 1.00 95.31 103 SER A C 1
ATOM 804 O O . SER A 1 103 ? 16.002 4.429 -33.144 1.00 95.31 103 SER A O 1
ATOM 806 N N . LYS A 1 104 ? 16.223 2.892 -34.774 1.00 95.19 104 LYS A N 1
ATOM 807 C CA . LYS A 1 104 ? 15.049 2.111 -34.377 1.00 95.19 104 LYS A CA 1
ATOM 808 C C . LYS A 1 104 ? 15.225 1.463 -33.004 1.00 95.19 104 LYS A C 1
ATOM 810 O O . LYS A 1 104 ? 14.327 1.537 -32.175 1.00 95.19 104 LYS A O 1
ATOM 815 N N . GLY A 1 105 ? 16.395 0.884 -32.732 1.00 94.06 105 GLY A N 1
ATOM 816 C CA . GLY A 1 105 ? 16.707 0.325 -31.416 1.00 94.06 105 GLY A CA 1
ATOM 817 C C . GLY A 1 105 ? 16.653 1.371 -30.295 1.00 94.06 105 GLY A C 1
ATOM 818 O O . GLY A 1 105 ? 16.153 1.078 -29.210 1.00 94.06 105 GLY A O 1
ATOM 819 N N . ALA A 1 106 ? 17.118 2.596 -30.556 1.00 92.88 106 ALA A N 1
ATOM 820 C CA . ALA A 1 106 ? 17.039 3.709 -29.613 1.00 92.88 106 ALA A CA 1
ATOM 821 C C . ALA A 1 106 ? 15.592 4.172 -29.373 1.00 92.88 106 ALA A C 1
ATOM 823 O O . ALA A 1 106 ? 15.226 4.451 -28.230 1.00 92.88 106 ALA A O 1
ATOM 824 N N . GLU A 1 107 ? 14.761 4.220 -30.417 1.00 94.81 107 GLU A N 1
ATOM 825 C CA . GLU A 1 107 ? 13.334 4.535 -30.298 1.00 94.81 107 GLU A CA 1
ATOM 826 C C . GLU A 1 107 ? 12.588 3.468 -29.482 1.00 94.81 107 GLU A C 1
ATOM 828 O O . GLU A 1 107 ? 11.911 3.810 -28.511 1.00 94.81 107 GLU A O 1
ATOM 833 N N . ASP A 1 108 ? 12.792 2.184 -29.789 1.00 93.81 108 ASP A N 1
ATOM 834 C CA . ASP A 1 108 ? 12.199 1.065 -29.048 1.00 93.81 108 ASP A CA 1
ATOM 835 C C . ASP A 1 108 ? 12.639 1.069 -27.572 1.00 93.81 108 ASP A C 1
ATOM 837 O O . ASP A 1 108 ? 11.835 0.829 -26.670 1.00 93.81 108 ASP A O 1
ATOM 841 N N . ALA A 1 109 ? 13.918 1.349 -27.297 1.00 91.62 109 ALA A N 1
ATOM 842 C CA . ALA A 1 109 ? 14.433 1.447 -25.931 1.00 91.62 109 ALA A CA 1
ATOM 843 C C . ALA A 1 109 ? 13.827 2.636 -25.168 1.00 91.62 109 ALA A C 1
ATOM 845 O O . ALA A 1 109 ? 13.497 2.501 -23.988 1.00 91.62 109 ALA A O 1
ATOM 846 N N . SER A 1 110 ? 13.643 3.776 -25.839 1.00 93.44 110 SER A N 1
ATOM 847 C CA . SER A 1 110 ? 12.981 4.957 -25.276 1.00 93.44 110 SER A CA 1
ATOM 848 C C . SER A 1 110 ? 11.517 4.668 -24.931 1.00 93.44 110 SER A C 1
ATOM 850 O O . SER A 1 110 ? 11.085 4.936 -23.809 1.00 93.44 110 SER A O 1
ATOM 852 N N . GLN A 1 111 ? 10.774 4.039 -25.848 1.00 93.12 111 GLN A N 1
ATOM 853 C CA . GLN A 1 111 ? 9.380 3.642 -25.627 1.00 93.12 111 GLN A CA 1
ATOM 854 C C . GLN A 1 111 ? 9.258 2.662 -24.457 1.00 93.12 111 GLN A C 1
ATOM 856 O O . GLN A 1 111 ? 8.507 2.926 -23.524 1.00 93.12 111 GLN A O 1
ATOM 861 N N . ARG A 1 112 ? 10.085 1.607 -24.421 1.00 93.00 112 ARG A N 1
ATOM 862 C CA . ARG A 1 112 ? 10.112 0.666 -23.286 1.00 93.00 112 ARG A CA 1
ATOM 863 C C . ARG A 1 112 ? 10.428 1.356 -21.965 1.00 93.00 112 ARG A C 1
ATOM 865 O O . ARG A 1 112 ? 9.868 0.986 -20.940 1.00 93.00 112 ARG A O 1
ATOM 872 N N . SER A 1 113 ? 11.326 2.341 -21.963 1.00 92.69 113 SER A N 1
ATOM 873 C CA . SER A 1 113 ? 11.622 3.104 -20.750 1.00 92.69 113 SER A CA 1
ATOM 874 C C . SER A 1 113 ? 10.416 3.919 -20.277 1.00 92.69 113 SER A C 1
ATOM 876 O O . SER A 1 113 ? 10.228 4.044 -19.068 1.00 92.69 113 SER A O 1
ATOM 878 N N . SER A 1 114 ? 9.617 4.466 -21.199 1.00 91.50 114 SER A N 1
ATOM 879 C CA . SER A 1 114 ? 8.359 5.148 -20.872 1.00 91.50 114 SER A CA 1
ATOM 880 C C . SER A 1 114 ? 7.322 4.164 -20.335 1.00 91.50 114 SER A C 1
ATOM 882 O O . SER A 1 114 ? 6.758 4.407 -19.273 1.00 91.50 114 SER A O 1
ATOM 884 N N . ASP A 1 115 ? 7.137 3.023 -21.002 1.00 92.06 115 ASP A N 1
ATOM 885 C CA . ASP A 1 115 ? 6.178 1.991 -20.591 1.00 92.06 115 ASP A CA 1
ATOM 886 C C . ASP A 1 115 ? 6.493 1.457 -19.188 1.00 92.06 115 ASP A C 1
ATOM 888 O O . ASP A 1 115 ? 5.603 1.330 -18.350 1.00 92.06 115 ASP A O 1
ATOM 892 N N . VAL A 1 116 ? 7.773 1.201 -18.894 1.00 93.62 116 VAL A N 1
ATOM 893 C CA . VAL A 1 116 ? 8.223 0.772 -17.561 1.00 93.62 116 VAL A CA 1
ATOM 894 C C . VAL A 1 116 ? 7.964 1.856 -16.510 1.00 93.62 116 VAL A C 1
ATOM 896 O O . VAL A 1 116 ? 7.607 1.533 -15.376 1.00 93.62 116 VAL A O 1
ATOM 899 N N . ALA A 1 117 ? 8.125 3.138 -16.856 1.00 91.62 117 ALA A N 1
ATOM 900 C CA . ALA A 1 117 ? 7.819 4.237 -15.943 1.00 91.62 117 ALA A CA 1
ATOM 901 C C . ALA A 1 117 ? 6.310 4.336 -15.655 1.00 91.62 117 ALA A C 1
ATOM 903 O O . ALA A 1 117 ? 5.924 4.473 -14.491 1.00 91.62 117 ALA A O 1
ATOM 904 N N . ASP A 1 118 ? 5.467 4.203 -16.680 1.00 91.75 118 ASP A N 1
ATOM 905 C CA . ASP A 1 118 ? 4.007 4.215 -16.546 1.00 91.75 118 ASP A CA 1
ATOM 906 C C . ASP A 1 118 ? 3.496 2.993 -15.767 1.00 91.75 118 ASP A C 1
ATOM 908 O O . ASP A 1 118 ? 2.635 3.118 -14.891 1.00 91.75 118 ASP A O 1
ATOM 912 N N . GLU A 1 119 ? 4.056 1.807 -16.019 1.00 92.75 119 GLU A N 1
ATOM 913 C CA . GLU A 1 119 ? 3.747 0.589 -15.268 1.00 92.75 119 GLU A CA 1
ATOM 914 C C . GLU A 1 119 ? 4.139 0.733 -13.793 1.00 92.75 119 GLU A C 1
ATOM 916 O O . GLU A 1 119 ? 3.335 0.430 -12.905 1.00 92.75 119 GLU A O 1
ATOM 921 N N . ALA A 1 120 ? 5.330 1.269 -13.510 1.00 93.44 120 ALA A N 1
ATOM 922 C CA . ALA A 1 120 ? 5.769 1.546 -12.146 1.00 93.44 120 ALA A CA 1
ATOM 923 C C . ALA A 1 120 ? 4.848 2.560 -11.447 1.00 93.44 120 ALA A C 1
ATOM 925 O O . ALA A 1 120 ? 4.472 2.358 -10.289 1.00 93.44 120 ALA A O 1
ATOM 926 N N . PHE A 1 121 ? 4.439 3.624 -12.142 1.00 94.25 121 PHE A N 1
ATOM 927 C CA . PHE A 1 121 ? 3.519 4.622 -11.600 1.00 94.25 121 PHE A CA 1
ATOM 928 C C . PHE A 1 121 ? 2.145 4.015 -11.278 1.00 94.25 121 PHE A C 1
ATOM 930 O O . PHE A 1 121 ? 1.618 4.213 -10.178 1.00 94.25 121 PHE A O 1
ATOM 937 N N . ASN A 1 122 ? 1.598 3.200 -12.182 1.00 92.19 122 ASN A N 1
ATOM 938 C CA . ASN A 1 122 ? 0.342 2.482 -11.966 1.00 92.19 122 ASN A CA 1
ATOM 939 C C . ASN A 1 122 ? 0.438 1.482 -10.804 1.00 92.19 122 ASN A C 1
ATOM 941 O O . ASN A 1 122 ? -0.481 1.406 -9.983 1.00 92.19 122 ASN A O 1
ATOM 945 N N . ALA A 1 123 ? 1.555 0.760 -10.682 1.00 94.56 123 ALA A N 1
ATOM 946 C CA . ALA A 1 123 ? 1.801 -0.149 -9.565 1.00 94.56 123 ALA A CA 1
ATOM 947 C C . ALA A 1 123 ? 1.843 0.600 -8.221 1.00 94.56 123 ALA A C 1
ATOM 949 O O . ALA A 1 123 ? 1.230 0.156 -7.244 1.00 94.56 123 ALA A O 1
ATOM 950 N N . ILE A 1 124 ? 2.495 1.769 -8.175 1.00 96.62 124 ILE A N 1
ATOM 951 C CA . ILE A 1 124 ? 2.518 2.637 -6.989 1.00 96.62 124 ILE A CA 1
ATOM 952 C C . ILE A 1 124 ? 1.098 3.087 -6.632 1.00 96.62 124 ILE A C 1
ATOM 954 O O . ILE A 1 124 ? 0.681 2.895 -5.489 1.00 96.62 124 ILE A O 1
ATOM 958 N N . ILE A 1 125 ? 0.323 3.613 -7.586 1.00 97.31 125 ILE A N 1
ATOM 959 C CA . ILE A 1 125 ? -1.065 4.044 -7.339 1.00 97.31 125 ILE A CA 1
ATOM 960 C C . ILE A 1 125 ? -1.914 2.892 -6.800 1.00 97.31 125 ILE A C 1
ATOM 962 O O . ILE A 1 125 ? -2.603 3.055 -5.791 1.00 97.31 125 ILE A O 1
ATOM 966 N N . PHE A 1 126 ? -1.855 1.719 -7.434 1.00 97.19 126 PHE A N 1
ATOM 967 C CA . PHE A 1 126 ? -2.632 0.561 -7.002 1.00 97.19 126 PHE A CA 1
ATOM 968 C C . PHE A 1 126 ? -2.249 0.123 -5.583 1.00 97.19 126 PHE A C 1
ATOM 970 O O . PHE A 1 126 ? -3.125 -0.105 -4.747 1.00 97.19 126 PHE A O 1
ATOM 977 N N . SER A 1 127 ? -0.950 0.080 -5.272 1.00 95.44 127 SER A N 1
ATOM 978 C CA . SER A 1 127 ? -0.471 -0.253 -3.927 1.00 95.44 127 SER A CA 1
ATOM 979 C C . SER A 1 127 ? -0.968 0.739 -2.868 1.00 95.44 127 SER A C 1
ATOM 981 O O . SER A 1 127 ? -1.438 0.322 -1.807 1.00 95.44 127 SER A O 1
ATOM 983 N N . LEU A 1 128 ? -0.961 2.042 -3.172 1.00 97.19 128 LEU A N 1
ATOM 984 C CA . LEU A 1 128 ? -1.463 3.085 -2.277 1.00 97.19 128 LEU A CA 1
ATOM 985 C C . LEU A 1 128 ? -2.969 2.955 -2.039 1.00 97.19 128 LEU A C 1
ATOM 987 O O . LEU A 1 128 ? -3.416 3.105 -0.902 1.00 97.19 128 LEU A O 1
ATOM 991 N N . LEU A 1 129 ? -3.751 2.633 -3.074 1.00 98.00 129 LEU A N 1
ATOM 992 C CA . LEU A 1 129 ? -5.190 2.393 -2.938 1.00 98.00 129 LEU A CA 1
ATOM 993 C C . LEU A 1 129 ? -5.485 1.186 -2.043 1.00 98.00 129 LEU A C 1
ATOM 995 O O . LEU A 1 129 ? -6.340 1.271 -1.161 1.00 98.00 129 LEU A O 1
ATOM 999 N N . VAL A 1 130 ? -4.754 0.083 -2.219 1.00 97.81 130 VAL A N 1
ATOM 1000 C CA . VAL A 1 130 ? -4.901 -1.114 -1.376 1.00 97.81 130 VAL A CA 1
ATOM 1001 C C . VAL A 1 130 ? -4.554 -0.801 0.081 1.00 97.81 130 VAL A C 1
ATOM 1003 O O . VAL A 1 130 ? -5.316 -1.163 0.979 1.00 97.81 130 VAL A O 1
ATOM 1006 N N . ILE A 1 131 ? -3.453 -0.084 0.329 1.00 97.94 131 ILE A N 1
ATOM 1007 C CA . ILE A 1 131 ? -3.057 0.341 1.680 1.00 97.94 131 ILE A CA 1
ATOM 1008 C C . ILE A 1 131 ? -4.127 1.250 2.294 1.00 97.94 131 ILE A C 1
ATOM 1010 O O . ILE A 1 131 ? -4.519 1.042 3.442 1.00 97.94 131 ILE A O 1
ATOM 1014 N N . MET A 1 132 ? -4.644 2.224 1.541 1.00 98.00 132 MET A N 1
ATOM 1015 C CA . MET A 1 132 ? -5.689 3.133 2.015 1.00 98.00 132 MET A CA 1
ATOM 1016 C C . MET A 1 132 ? -6.959 2.371 2.419 1.00 98.00 132 MET A C 1
ATOM 1018 O O . MET A 1 132 ? -7.500 2.609 3.500 1.00 98.00 132 MET A O 1
ATOM 1022 N N . LEU A 1 133 ? -7.411 1.423 1.592 1.00 97.88 133 LEU A N 1
ATOM 1023 C CA . LEU A 1 133 ? -8.576 0.586 1.892 1.00 97.88 133 LEU A CA 1
ATOM 1024 C C . LEU A 1 133 ? -8.344 -0.299 3.121 1.00 97.88 133 LEU A C 1
ATOM 1026 O O . LEU A 1 133 ? -9.229 -0.406 3.971 1.00 97.88 133 LEU A O 1
ATOM 1030 N N . ALA A 1 134 ? -7.156 -0.890 3.254 1.00 97.19 134 ALA A N 1
ATOM 1031 C CA . ALA A 1 134 ? -6.796 -1.695 4.417 1.00 97.19 134 ALA A CA 1
ATOM 1032 C C . ALA A 1 134 ? -6.790 -0.861 5.710 1.00 97.19 134 ALA A C 1
ATOM 1034 O O . ALA A 1 134 ? -7.348 -1.290 6.722 1.00 97.19 134 ALA A O 1
ATOM 1035 N N . LEU A 1 135 ? -6.229 0.353 5.672 1.00 97.56 135 LEU A N 1
ATOM 1036 C CA . LEU A 1 135 ? -6.239 1.278 6.807 1.00 97.56 135 LEU A CA 1
ATOM 1037 C C . LEU A 1 135 ? -7.660 1.721 7.170 1.00 97.56 135 LEU A C 1
ATOM 1039 O O . LEU A 1 135 ? -8.006 1.725 8.349 1.00 97.56 135 LEU A O 1
ATOM 1043 N N . ALA A 1 136 ? -8.503 2.035 6.183 1.00 97.50 136 ALA A N 1
ATOM 1044 C CA . ALA A 1 136 ? -9.899 2.405 6.417 1.00 97.50 136 ALA A CA 1
ATOM 1045 C C . ALA A 1 136 ? -10.706 1.249 7.037 1.00 97.50 136 ALA A C 1
ATOM 1047 O O . ALA A 1 136 ? -11.473 1.454 7.985 1.00 97.50 136 ALA A O 1
ATOM 1048 N N . ALA A 1 137 ? -10.502 0.022 6.550 1.00 97.38 137 ALA A N 1
ATOM 1049 C CA . ALA A 1 137 ? -11.119 -1.173 7.115 1.00 97.38 137 ALA A CA 1
ATOM 1050 C C . ALA A 1 137 ? -10.658 -1.406 8.561 1.00 97.38 137 ALA A C 1
ATOM 1052 O O . ALA A 1 137 ? -11.490 -1.588 9.450 1.00 97.38 137 ALA A O 1
ATOM 1053 N N . MET A 1 138 ? -9.349 -1.329 8.818 1.00 96.56 138 MET A N 1
ATOM 1054 C CA . MET A 1 138 ? -8.789 -1.517 10.157 1.00 96.56 138 MET A CA 1
ATOM 1055 C C . MET A 1 138 ? -9.264 -0.437 11.135 1.00 96.56 138 MET A C 1
ATOM 1057 O O . MET A 1 138 ? -9.668 -0.766 12.249 1.00 96.56 138 MET A O 1
ATOM 1061 N N . ALA A 1 139 ? -9.305 0.829 10.712 1.00 96.31 139 ALA A N 1
ATOM 1062 C CA . ALA A 1 139 ? -9.858 1.921 11.509 1.00 96.31 139 ALA A CA 1
ATOM 1063 C C . ALA A 1 139 ? -11.325 1.654 11.877 1.00 96.31 139 ALA A C 1
ATOM 1065 O O . ALA A 1 139 ? -11.696 1.750 13.044 1.00 96.31 139 ALA A O 1
ATOM 1066 N N . THR A 1 140 ? -12.143 1.227 10.910 1.00 96.38 140 THR A N 1
ATOM 1067 C CA . THR A 1 140 ? -13.559 0.900 11.144 1.00 96.38 140 THR A CA 1
ATOM 1068 C C . THR A 1 140 ? -13.726 -0.243 12.148 1.00 96.38 140 THR A C 1
ATOM 1070 O O . THR A 1 140 ? -14.599 -0.178 13.019 1.00 96.38 140 THR A O 1
ATOM 1073 N N . VAL A 1 141 ? -12.888 -1.279 12.052 1.00 94.25 141 VAL A N 1
ATOM 1074 C CA . VAL A 1 141 ? -12.884 -2.402 13.000 1.00 94.25 141 VAL A CA 1
ATOM 1075 C C . VAL A 1 141 ? -12.521 -1.915 14.400 1.00 94.25 141 VAL A C 1
ATOM 1077 O O . VAL A 1 141 ? -13.297 -2.151 15.320 1.00 94.25 141 VAL A O 1
ATOM 1080 N N . LEU A 1 142 ? -11.419 -1.175 14.559 1.00 92.44 142 LEU A N 1
ATOM 1081 C CA . LEU A 1 142 ? -10.965 -0.674 15.863 1.00 92.44 142 LEU A CA 1
ATOM 1082 C C . LEU A 1 142 ? -11.975 0.277 16.511 1.00 92.44 142 LEU A C 1
ATOM 1084 O O . LEU A 1 142 ? -12.229 0.190 17.713 1.00 92.44 142 LEU A O 1
ATOM 1088 N N . THR A 1 143 ? -12.599 1.166 15.735 1.00 94.31 143 THR A N 1
ATOM 1089 C CA . THR A 1 143 ? -13.650 2.046 16.256 1.00 94.31 143 THR A CA 1
ATOM 1090 C C . THR A 1 143 ? -14.827 1.235 16.794 1.00 94.31 143 THR A C 1
ATOM 1092 O O . THR A 1 143 ? -15.330 1.530 17.877 1.00 94.31 143 THR A O 1
ATOM 1095 N N . ARG A 1 144 ? -15.253 0.187 16.083 1.00 91.62 144 ARG A N 1
ATOM 1096 C CA . ARG A 1 144 ? -16.388 -0.645 16.503 1.00 91.62 144 ARG A CA 1
ATOM 1097 C C . ARG A 1 144 ? -16.059 -1.630 17.621 1.00 91.62 144 ARG A C 1
A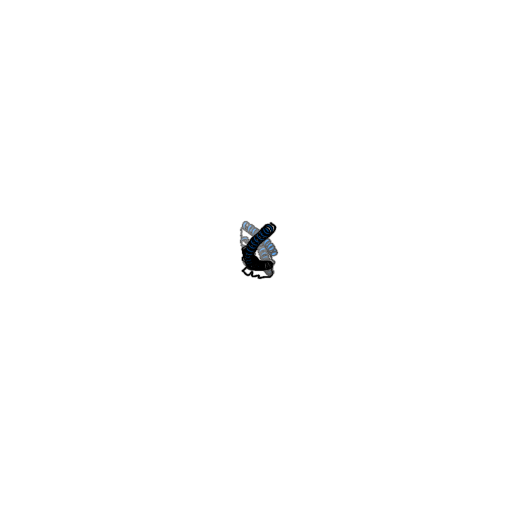TOM 1099 O O . ARG A 1 144 ? -16.950 -1.922 18.409 1.00 91.62 144 ARG A O 1
ATOM 1106 N N . SER A 1 145 ? -14.834 -2.145 17.694 1.00 90.38 145 SER A N 1
ATOM 1107 C CA . SER A 1 145 ? -14.448 -3.129 18.712 1.00 90.38 145 SER A CA 1
ATOM 1108 C C . SER A 1 145 ? -13.923 -2.496 19.999 1.00 90.38 145 SER A C 1
ATOM 1110 O O . SER A 1 145 ? -14.029 -3.109 21.053 1.00 90.38 145 SER A O 1
ATOM 1112 N N . ILE A 1 146 ? -13.382 -1.274 19.943 1.00 92.56 146 ILE A N 1
ATOM 1113 C CA . ILE A 1 146 ? -12.764 -0.617 21.104 1.00 92.56 146 ILE A CA 1
ATOM 1114 C C . ILE A 1 146 ? -13.495 0.672 21.462 1.00 92.56 146 ILE A C 1
ATOM 1116 O O . ILE A 1 146 ? -14.012 0.800 22.569 1.00 92.56 146 ILE A O 1
ATOM 1120 N N . VAL A 1 147 ? -13.551 1.633 20.536 1.00 94.38 147 VAL A N 1
ATOM 1121 C CA . VAL A 1 147 ? -14.005 2.999 20.855 1.00 94.38 147 VAL A CA 1
ATOM 1122 C C . VAL A 1 147 ? -15.478 3.018 21.265 1.00 94.38 147 VAL A C 1
ATOM 1124 O O . VAL A 1 147 ? -15.812 3.605 22.291 1.00 94.38 147 VAL A O 1
ATOM 1127 N N . VAL A 1 148 ? -16.349 2.347 20.504 1.00 93.69 148 VAL A N 1
ATOM 1128 C CA . VAL A 1 148 ? -17.790 2.301 20.800 1.00 93.69 148 VAL A CA 1
ATOM 1129 C C . VAL A 1 148 ? -18.079 1.581 22.131 1.00 93.69 148 VAL A C 1
ATOM 1131 O O . VAL A 1 148 ? -18.690 2.208 22.993 1.00 93.69 148 VAL A O 1
ATOM 1134 N N . PRO A 1 149 ? -17.593 0.348 22.394 1.00 93.06 149 PRO A N 1
ATOM 1135 C CA . PRO A 1 149 ? -17.848 -0.322 23.673 1.00 93.06 149 PRO A CA 1
ATOM 1136 C C . PRO A 1 149 ? -17.271 0.405 24.896 1.00 93.06 149 PRO A C 1
ATOM 1138 O O . PRO A 1 149 ? -17.847 0.330 25.981 1.00 93.06 149 PRO A O 1
ATOM 1141 N N . LEU A 1 150 ? -16.146 1.116 24.747 1.00 94.75 150 LEU A N 1
ATOM 1142 C CA . LEU A 1 150 ? -15.602 1.941 25.830 1.00 94.75 150 LEU A CA 1
ATOM 1143 C C . LEU A 1 150 ? -16.471 3.171 26.103 1.00 94.75 150 LEU A C 1
ATOM 1145 O O . LEU A 1 150 ? -16.701 3.492 27.268 1.00 94.75 150 LEU A O 1
ATOM 1149 N N . ALA A 1 151 ? -16.987 3.830 25.064 1.00 94.81 151 ALA A N 1
ATOM 1150 C CA . ALA A 1 151 ? -17.944 4.922 25.233 1.00 94.81 151 ALA A CA 1
ATOM 1151 C C . ALA A 1 151 ? -19.231 4.434 25.922 1.00 94.81 151 ALA A C 1
ATOM 1153 O O . ALA A 1 151 ? -19.708 5.075 26.859 1.00 94.81 151 ALA A O 1
ATOM 1154 N N . ASP A 1 152 ? -19.732 3.256 25.537 1.00 93.69 152 ASP A N 1
ATOM 1155 C CA . ASP A 1 152 ? -20.876 2.618 26.195 1.00 93.69 152 ASP A CA 1
ATOM 1156 C C . ASP A 1 152 ? -20.580 2.322 27.673 1.00 93.69 152 ASP A C 1
ATOM 1158 O O . ASP A 1 152 ? -21.420 2.572 28.538 1.00 93.69 152 ASP A O 1
ATOM 1162 N N . ALA A 1 153 ? -19.378 1.833 27.995 1.00 95.12 153 ALA A N 1
ATOM 1163 C CA . ALA A 1 153 ? -18.972 1.562 29.373 1.00 95.12 153 ALA A CA 1
ATOM 1164 C C . ALA A 1 153 ? -18.939 2.837 30.233 1.00 95.12 153 ALA A C 1
ATOM 1166 O O . ALA A 1 153 ? -19.403 2.812 31.375 1.00 95.12 153 ALA A O 1
ATOM 1167 N N . VAL A 1 154 ? -18.452 3.954 29.682 1.00 96.12 154 VAL A N 1
ATOM 1168 C CA . VAL A 1 154 ? -18.478 5.264 30.356 1.00 96.12 154 VAL A CA 1
ATOM 1169 C C . VAL A 1 154 ? -19.919 5.713 30.600 1.00 96.12 154 VAL A C 1
ATOM 1171 O O . VAL A 1 154 ? -20.270 6.019 31.738 1.00 96.12 154 VAL A O 1
ATOM 1174 N N . ALA A 1 155 ? -20.785 5.655 29.585 1.00 95.50 155 ALA A N 1
ATOM 1175 C CA . ALA A 1 155 ? -22.194 6.031 29.723 1.00 95.50 155 ALA A CA 1
ATOM 1176 C C . ALA A 1 155 ? -22.946 5.150 30.742 1.00 95.50 155 ALA A C 1
ATOM 1178 O O . ALA A 1 155 ? -23.840 5.606 31.458 1.00 95.50 155 ALA A O 1
ATOM 1179 N N . VAL A 1 156 ? -22.599 3.865 30.840 1.00 95.50 156 VAL A N 1
ATOM 1180 C CA . VAL A 1 156 ? -23.114 2.969 31.884 1.00 95.50 156 VAL A CA 1
ATOM 1181 C C . VAL A 1 156 ? -22.651 3.414 33.268 1.00 95.50 156 VAL A C 1
ATOM 1183 O O . VAL A 1 156 ? -23.478 3.500 34.175 1.00 95.50 156 VAL A O 1
ATOM 1186 N N . ALA A 1 157 ? -21.361 3.696 33.439 1.00 95.88 157 ALA A N 1
ATOM 1187 C CA . ALA A 1 157 ? -20.813 4.126 34.720 1.00 95.88 157 ALA A CA 1
ATOM 1188 C C . ALA A 1 157 ? -21.440 5.447 35.197 1.00 95.88 157 ALA A C 1
ATOM 1190 O O . ALA A 1 157 ? -21.810 5.548 36.365 1.00 95.88 157 ALA A O 1
ATOM 1191 N N . GLU A 1 158 ? -21.637 6.415 34.298 1.00 96.69 158 GLU A N 1
ATOM 1192 C CA . GLU A 1 158 ? -22.317 7.679 34.608 1.00 96.69 158 GLU A CA 1
ATOM 1193 C C . GLU A 1 158 ? -23.760 7.461 35.080 1.00 96.69 158 GLU A C 1
ATOM 1195 O O . GLU A 1 158 ? -24.164 8.028 36.092 1.00 96.69 158 GLU A O 1
ATOM 1200 N N . ARG A 1 159 ? -24.528 6.586 34.418 1.00 94.69 159 ARG A N 1
ATOM 1201 C CA . ARG A 1 159 ? -25.899 6.255 34.853 1.00 94.69 159 ARG A CA 1
ATOM 1202 C C . ARG A 1 159 ? -25.943 5.571 36.213 1.00 94.69 159 ARG A C 1
ATOM 1204 O O . ARG A 1 159 ? -26.796 5.880 37.039 1.00 94.69 159 ARG A O 1
ATOM 1211 N N . VAL A 1 160 ? -25.008 4.659 36.472 1.00 95.06 160 VAL A N 1
ATOM 1212 C CA . VAL A 1 160 ? -24.895 4.039 37.797 1.00 95.06 160 VAL A CA 1
ATOM 1213 C C . VAL A 1 160 ? -24.552 5.095 38.851 1.00 95.06 160 VAL A C 1
ATOM 1215 O O . VAL A 1 160 ? -25.126 5.066 39.938 1.00 95.06 160 VAL A O 1
ATOM 1218 N N . ALA A 1 161 ? -23.680 6.054 38.529 1.00 95.00 161 ALA A N 1
ATOM 1219 C CA . ALA A 1 161 ? -23.320 7.146 39.431 1.00 95.00 161 ALA A CA 1
ATOM 1220 C C . ALA A 1 161 ? -24.501 8.084 39.745 1.00 95.00 161 ALA A C 1
ATOM 1222 O O . ALA A 1 161 ? -24.567 8.614 40.852 1.00 95.00 161 ALA A O 1
ATOM 1223 N N . THR A 1 162 ? -25.457 8.254 38.825 1.00 96.31 162 THR A N 1
ATOM 1224 C CA . THR A 1 162 ? -26.701 9.008 39.078 1.00 96.31 162 THR A CA 1
ATOM 1225 C C . THR A 1 162 ? -27.798 8.182 39.759 1.00 96.31 162 THR A C 1
ATOM 1227 O O . THR A 1 162 ? -28.855 8.721 40.082 1.00 96.31 162 THR A O 1
ATOM 1230 N N . GLY A 1 163 ? -27.559 6.891 40.015 1.00 93.75 163 GLY A N 1
ATOM 1231 C CA . GLY A 1 163 ? -28.503 5.987 40.676 1.00 93.75 163 GLY A CA 1
ATOM 1232 C C . GLY A 1 163 ? -29.507 5.305 39.739 1.00 93.75 163 GLY A C 1
ATOM 1233 O O . GLY A 1 163 ? -30.357 4.551 40.218 1.00 93.75 163 GLY A O 1
ATOM 1234 N N . ASP A 1 164 ? -29.415 5.503 38.420 1.00 95.69 164 ASP A N 1
ATOM 1235 C CA . ASP A 1 164 ? -30.247 4.772 37.460 1.00 95.69 164 ASP A CA 1
ATOM 1236 C C . ASP A 1 164 ? -29.678 3.368 37.199 1.00 95.69 164 ASP A C 1
ATOM 1238 O O . ASP A 1 164 ? -28.729 3.161 36.438 1.00 95.69 164 ASP A O 1
ATOM 1242 N N . LEU A 1 165 ? -30.302 2.371 37.828 1.00 95.50 165 LEU A N 1
ATOM 1243 C CA . LEU A 1 165 ? -29.965 0.952 37.675 1.00 95.50 165 LEU A CA 1
ATOM 1244 C C . LEU A 1 165 ? -30.980 0.186 36.808 1.00 95.50 165 LEU A C 1
ATOM 1246 O O . LEU A 1 165 ? -30.981 -1.048 36.783 1.00 95.50 165 LEU A O 1
ATOM 1250 N N . THR A 1 166 ? -31.903 0.884 36.148 1.00 92.75 166 THR A N 1
ATOM 1251 C CA . THR A 1 166 ? -33.043 0.245 35.470 1.00 92.75 166 THR A CA 1
ATOM 1252 C C . THR A 1 166 ? -32.692 -0.277 34.080 1.00 92.75 166 THR A C 1
ATOM 1254 O O . THR A 1 166 ? -33.272 -1.263 33.626 1.00 92.75 166 THR A O 1
ATOM 1257 N N . GLN A 1 167 ? -31.715 0.353 33.434 1.00 92.00 167 GLN A N 1
ATOM 1258 C CA . GLN A 1 167 ? -31.350 0.118 32.044 1.00 92.00 167 GLN A CA 1
ATOM 1259 C C . GLN A 1 167 ? -30.456 -1.109 31.860 1.00 92.00 167 GLN A C 1
ATOM 1261 O O . GLN A 1 167 ? -29.479 -1.297 32.584 1.00 92.00 167 GLN A O 1
ATOM 1266 N N . GLU A 1 168 ? -30.748 -1.907 30.834 1.00 90.88 168 GLU A N 1
ATOM 1267 C CA . GLU A 1 168 ? -29.960 -3.089 30.488 1.00 90.88 168 GLU A CA 1
ATOM 1268 C C . GLU A 1 168 ? -28.597 -2.705 29.888 1.00 90.88 168 GLU A C 1
ATOM 1270 O O . GLU A 1 168 ? -28.493 -1.845 29.008 1.00 90.88 168 GLU A O 1
ATOM 1275 N N . ILE A 1 169 ? -27.541 -3.381 30.343 1.00 93.56 169 ILE A N 1
ATOM 1276 C CA . ILE A 1 169 ? -26.187 -3.248 29.802 1.00 93.56 169 ILE A CA 1
ATOM 1277 C C . ILE A 1 169 ? -25.976 -4.371 28.789 1.00 93.56 169 ILE A C 1
ATOM 1279 O O . ILE A 1 169 ? -25.763 -5.527 29.159 1.00 93.56 169 ILE A O 1
ATOM 1283 N N . ARG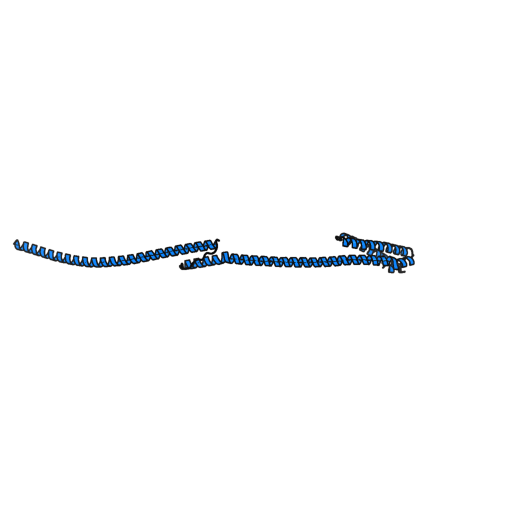 A 1 170 ? -26.041 -4.035 27.499 1.00 90.00 170 ARG A N 1
ATOM 1284 C CA . ARG A 1 170 ? -25.798 -4.994 26.417 1.00 90.00 170 ARG A CA 1
ATOM 1285 C C . ARG A 1 170 ? -24.302 -5.225 26.259 1.00 90.00 170 ARG A C 1
ATOM 1287 O O . ARG A 1 170 ? -23.547 -4.289 26.027 1.00 90.00 170 ARG A O 1
ATOM 1294 N N . VAL A 1 171 ? -23.886 -6.484 26.350 1.00 91.38 171 VAL A N 1
ATOM 1295 C CA . VAL A 1 171 ? -22.494 -6.878 26.132 1.00 91.38 171 VAL A CA 1
ATOM 1296 C C . VAL A 1 171 ? -22.381 -7.631 24.817 1.00 91.38 171 VAL A C 1
ATOM 1298 O O . VAL A 1 171 ? -22.928 -8.724 24.668 1.00 91.38 171 VAL A O 1
ATOM 1301 N N . THR A 1 172 ? -21.597 -7.091 23.893 1.00 86.88 172 THR A N 1
ATOM 1302 C CA . THR A 1 172 ? -21.206 -7.764 22.652 1.00 86.88 172 THR A CA 1
ATOM 1303 C C . THR A 1 172 ? -19.702 -7.987 22.637 1.00 86.88 172 THR A C 1
ATOM 1305 O O . THR A 1 172 ? -18.954 -7.102 23.030 1.00 86.88 172 THR A O 1
ATOM 1308 N N . GLY A 1 173 ? -19.257 -9.153 22.163 1.00 86.62 173 GLY A N 1
ATOM 1309 C CA . GLY A 1 173 ? -17.833 -9.478 22.059 1.00 86.62 173 GLY A CA 1
ATOM 1310 C C . GLY A 1 173 ? -17.303 -10.390 23.168 1.00 86.62 173 GLY A C 1
ATOM 1311 O O . GLY A 1 173 ? -18.043 -10.916 24.012 1.00 86.62 173 GLY A O 1
ATOM 1312 N N . ARG A 1 174 ? -15.995 -10.649 23.100 1.00 89.00 174 ARG A N 1
ATOM 1313 C CA . ARG A 1 174 ? -15.246 -11.564 23.982 1.00 89.00 174 ARG A CA 1
ATOM 1314 C C . ARG A 1 174 ? -13.891 -10.993 24.428 1.00 89.00 174 ARG A C 1
ATOM 1316 O O . ARG A 1 174 ? -13.116 -11.720 25.038 1.00 89.00 174 ARG A O 1
ATOM 1323 N N . ASP A 1 175 ? -13.632 -9.736 24.110 1.00 91.38 175 ASP A N 1
ATOM 1324 C CA . ASP A 1 175 ? -12.405 -8.988 24.373 1.00 91.38 175 ASP A CA 1
ATOM 1325 C C . ASP A 1 175 ? -12.485 -8.197 25.694 1.00 91.38 175 ASP A C 1
ATOM 1327 O O . A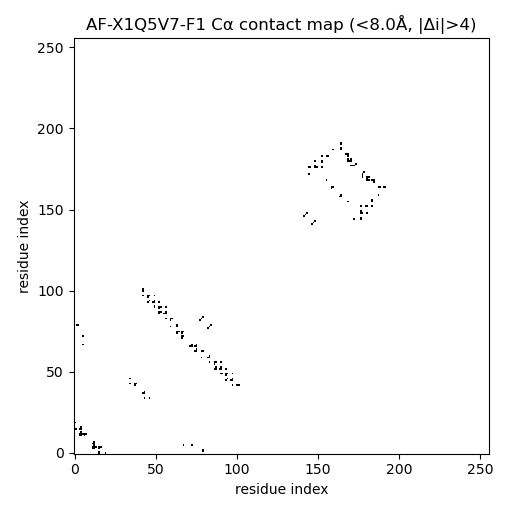SP A 1 175 ? -13.427 -8.338 26.485 1.00 91.38 175 ASP A O 1
ATOM 1331 N N . GLU A 1 176 ? -11.464 -7.389 25.961 1.00 93.56 176 GLU A N 1
ATOM 1332 C CA . GLU A 1 176 ? -11.314 -6.587 27.173 1.00 93.56 176 GLU A CA 1
ATOM 1333 C C . GLU A 1 176 ? -12.451 -5.561 27.362 1.00 93.56 176 GLU A C 1
ATOM 1335 O O . GLU A 1 176 ? -12.977 -5.485 28.478 1.00 93.56 176 GLU A O 1
ATOM 1340 N N . PRO A 1 177 ? -12.921 -4.822 26.330 1.00 93.25 177 PRO A N 1
ATOM 1341 C CA . PRO A 1 177 ? -14.094 -3.956 26.471 1.00 93.25 177 PRO A CA 1
ATOM 1342 C C . PRO A 1 177 ? -15.373 -4.734 26.812 1.00 93.25 177 PRO A C 1
ATOM 1344 O O . PRO A 1 177 ? -16.148 -4.309 27.675 1.00 93.25 177 PRO A O 1
ATOM 1347 N N . ALA A 1 178 ? -15.583 -5.912 26.214 1.00 93.19 178 ALA A N 1
ATOM 1348 C CA . ALA A 1 178 ? -16.709 -6.772 26.575 1.00 93.19 178 ALA A CA 1
ATOM 1349 C C . ALA A 1 178 ? -16.606 -7.276 28.026 1.00 93.19 178 ALA A C 1
ATOM 1351 O O . ALA A 1 178 ? -17.614 -7.359 28.735 1.00 93.19 178 ALA A O 1
ATOM 1352 N N . LEU A 1 179 ? -15.399 -7.599 28.497 1.00 94.94 179 LEU A N 1
ATOM 1353 C CA . LEU A 1 179 ? -15.160 -7.984 29.888 1.00 94.94 179 LEU A CA 1
ATOM 1354 C C . LEU A 1 179 ? -15.488 -6.837 30.855 1.00 94.94 179 LEU A C 1
ATOM 1356 O O . LEU A 1 179 ? -16.149 -7.076 31.870 1.00 94.94 179 LEU A O 1
ATOM 1360 N N . LEU A 1 180 ? -15.098 -5.604 30.519 1.00 95.81 180 LEU A N 1
ATOM 1361 C CA . LEU A 1 180 ? -15.428 -4.405 31.292 1.00 95.81 180 LEU A CA 1
ATOM 1362 C C . LEU A 1 180 ? -16.945 -4.203 31.393 1.00 95.81 180 LEU A C 1
ATOM 1364 O O . LEU A 1 180 ? -17.476 -4.065 32.496 1.00 95.81 180 LEU A O 1
ATOM 1368 N N . LEU A 1 181 ? -17.664 -4.265 30.268 1.00 95.56 181 LEU A N 1
ATOM 1369 C CA . LEU A 1 181 ? -19.125 -4.137 30.259 1.00 95.56 181 LEU A CA 1
ATOM 1370 C C . LEU A 1 181 ? -19.814 -5.244 31.081 1.00 95.56 181 LEU A C 1
ATOM 1372 O O . LEU A 1 181 ? -20.782 -4.968 31.791 1.00 95.56 181 LEU A O 1
ATOM 1376 N N . ARG A 1 182 ? -19.300 -6.486 31.074 1.00 95.75 182 ARG A N 1
ATOM 1377 C CA . ARG A 1 182 ? -19.806 -7.564 31.956 1.00 95.75 182 ARG A CA 1
ATOM 1378 C C . ARG A 1 182 ? -19.570 -7.270 33.431 1.00 95.75 182 ARG A C 1
ATOM 1380 O O . ARG A 1 182 ? -20.440 -7.567 34.250 1.00 95.75 182 ARG A O 1
ATOM 1387 N N . ALA A 1 183 ? -18.409 -6.723 33.780 1.00 96.31 183 ALA A N 1
ATOM 1388 C CA . ALA A 1 183 ? -18.108 -6.346 35.156 1.00 96.31 183 ALA A CA 1
ATOM 1389 C C . ALA A 1 183 ? -19.059 -5.238 35.641 1.00 96.31 183 ALA A C 1
ATOM 1391 O O . ALA A 1 183 ? -19.638 -5.368 36.720 1.00 96.31 183 ALA A O 1
ATOM 1392 N N . LEU A 1 184 ? -19.306 -4.220 34.809 1.00 96.56 184 LEU A N 1
ATOM 1393 C CA . LEU A 1 184 ? -20.288 -3.166 35.085 1.00 96.56 184 LEU A CA 1
ATOM 1394 C C . LEU A 1 184 ? -21.713 -3.723 35.217 1.00 96.56 184 LEU A C 1
ATOM 1396 O O . LEU A 1 184 ? -22.432 -3.348 36.140 1.00 96.56 184 LEU A O 1
ATOM 1400 N N . SER A 1 185 ? -22.103 -4.669 34.359 1.00 95.88 185 SER A N 1
ATOM 1401 C CA . SER A 1 185 ? -23.399 -5.357 34.450 1.00 95.88 185 SER A CA 1
ATOM 1402 C C . SER A 1 185 ? -23.575 -6.096 35.778 1.00 95.88 185 SER A C 1
ATOM 1404 O O . SER A 1 185 ? -24.593 -5.942 36.456 1.00 95.88 185 SER A O 1
ATOM 1406 N N . ARG A 1 186 ? -22.549 -6.833 36.216 1.00 95.94 186 ARG A N 1
ATOM 1407 C CA . ARG A 1 186 ? -22.561 -7.507 37.521 1.00 95.94 186 ARG A CA 1
ATOM 1408 C C . ARG A 1 186 ? -22.640 -6.509 38.678 1.00 95.94 186 ARG A C 1
ATOM 1410 O O . ARG A 1 186 ? -23.389 -6.744 39.621 1.00 95.94 186 ARG A O 1
ATOM 1417 N N . MET A 1 187 ? -21.903 -5.400 38.600 1.00 96.56 187 MET A N 1
ATOM 1418 C CA . MET A 1 187 ? -21.946 -4.329 39.600 1.00 96.56 187 MET A CA 1
ATOM 1419 C C . MET A 1 187 ? -23.349 -3.719 39.707 1.00 96.56 187 MET A C 1
ATOM 1421 O O . MET A 1 187 ? -23.874 -3.604 40.813 1.00 96.56 187 MET A O 1
ATOM 1425 N N . GLN A 1 188 ? -23.984 -3.400 38.574 1.00 96.69 188 GLN A N 1
ATOM 1426 C CA . GLN A 1 188 ? -25.359 -2.897 38.532 1.00 96.69 188 GLN A CA 1
ATOM 1427 C C . GLN A 1 188 ? -26.335 -3.889 39.184 1.00 96.69 188 GLN A C 1
ATOM 1429 O O . GLN A 1 188 ? -27.162 -3.485 40.001 1.00 96.69 188 GLN A O 1
ATOM 1434 N N . GLY A 1 189 ? -26.218 -5.186 38.877 1.00 96.00 189 GLY A N 1
ATOM 1435 C CA . GLY A 1 189 ? -27.036 -6.238 39.491 1.00 96.00 189 GLY A CA 1
ATOM 1436 C C . GLY A 1 189 ? -26.892 -6.288 41.015 1.00 96.00 189 GLY A C 1
ATOM 1437 O O . GLY A 1 189 ? -27.889 -6.215 41.733 1.00 96.00 189 GLY A O 1
ATOM 1438 N N . SER A 1 190 ? -25.655 -6.309 41.518 1.00 96.81 190 SER A N 1
ATOM 1439 C CA . SER A 1 190 ? -25.376 -6.299 42.961 1.00 96.81 190 SER A CA 1
ATOM 1440 C C . SER A 1 190 ? -25.917 -5.051 43.666 1.00 96.81 190 SER A C 1
ATOM 1442 O O . SER A 1 190 ? -26.450 -5.149 44.774 1.00 96.81 190 SER A O 1
ATOM 1444 N N . LEU A 1 191 ? -25.816 -3.877 43.034 1.00 96.69 191 LEU A N 1
ATOM 1445 C CA . LEU A 1 191 ? -26.394 -2.639 43.565 1.00 96.69 191 LEU A CA 1
ATOM 1446 C C . LEU A 1 191 ? -27.925 -2.718 43.630 1.00 96.69 191 LEU A C 1
ATOM 1448 O O . LEU A 1 191 ? -28.501 -2.401 44.670 1.00 96.69 191 LEU A O 1
ATOM 1452 N N . ARG A 1 192 ? -28.594 -3.215 42.578 1.00 96.25 192 ARG A N 1
ATOM 1453 C CA . ARG A 1 192 ? -30.059 -3.404 42.578 1.00 96.25 192 ARG A CA 1
ATOM 1454 C C . ARG A 1 192 ? -30.515 -4.333 43.691 1.00 96.25 192 ARG A C 1
ATOM 1456 O O . ARG A 1 192 ? -31.490 -4.033 44.374 1.00 96.25 192 ARG A O 1
ATOM 1463 N N . ASP A 1 193 ? -29.825 -5.451 43.873 1.00 97.06 193 ASP A N 1
ATOM 1464 C CA . ASP A 1 193 ? -30.174 -6.419 44.910 1.00 97.06 193 ASP A CA 1
ATOM 1465 C C . ASP A 1 193 ? -29.949 -5.854 46.315 1.00 97.06 193 ASP A C 1
ATOM 1467 O O . ASP A 1 193 ? -30.731 -6.132 47.223 1.00 97.06 193 ASP A O 1
ATOM 1471 N N . THR A 1 194 ? -28.934 -5.008 46.491 1.00 97.06 194 THR A N 1
ATOM 1472 C CA . THR A 1 194 ? -28.691 -4.299 47.754 1.00 97.06 194 THR A CA 1
ATOM 1473 C C . THR A 1 194 ? -29.820 -3.310 48.053 1.00 97.06 194 THR A C 1
ATOM 1475 O O . THR A 1 194 ? -30.377 -3.343 49.147 1.00 97.06 194 THR A O 1
ATOM 1478 N N . ILE A 1 195 ? -30.235 -2.501 47.071 1.00 96.19 195 ILE A N 1
ATOM 1479 C CA . ILE A 1 195 ? -31.361 -1.562 47.215 1.00 96.19 195 ILE A CA 1
AT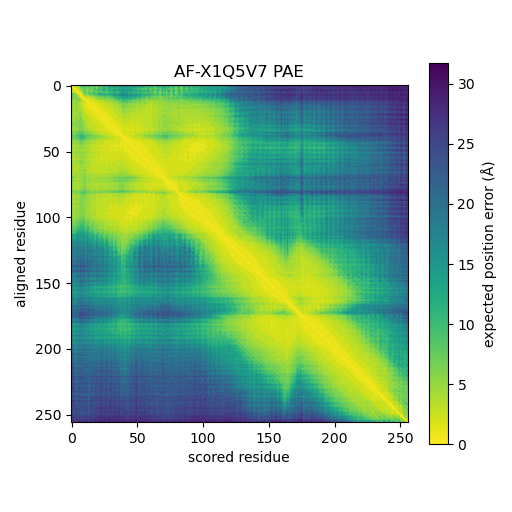OM 1480 C C . ILE A 1 195 ? -32.678 -2.296 47.504 1.00 96.19 195 ILE A C 1
ATOM 1482 O O . ILE A 1 195 ? -33.429 -1.872 48.378 1.00 96.19 195 ILE A O 1
ATOM 1486 N N . ARG A 1 196 ? -32.945 -3.431 46.841 1.00 96.69 196 ARG A N 1
ATOM 1487 C CA . ARG A 1 196 ? -34.127 -4.267 47.131 1.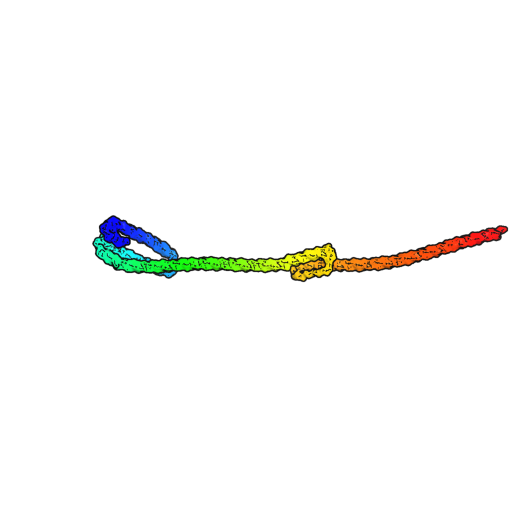00 96.69 196 ARG A CA 1
ATOM 1488 C C . ARG A 1 196 ? -34.140 -4.782 48.567 1.00 96.69 196 ARG A C 1
ATOM 1490 O O . ARG A 1 196 ? -35.189 -4.767 49.201 1.00 96.69 196 ARG A O 1
ATOM 1497 N N . LYS A 1 197 ? -32.992 -5.238 49.078 1.00 97.06 197 LYS A N 1
ATOM 1498 C CA . LYS A 1 197 ? -32.872 -5.696 50.470 1.00 97.06 197 LYS A CA 1
ATOM 1499 C C . LYS A 1 197 ? -33.112 -4.555 51.455 1.00 97.06 197 LYS A C 1
ATOM 1501 O O . LYS A 1 197 ? -33.838 -4.757 52.417 1.00 97.06 197 LYS A O 1
ATOM 1506 N N . ILE A 1 198 ? -32.559 -3.369 51.187 1.00 97.00 198 ILE A N 1
ATOM 1507 C CA . ILE A 1 198 ? -32.795 -2.174 52.010 1.00 97.00 198 ILE A CA 1
ATOM 1508 C C . ILE A 1 198 ? -34.287 -1.829 52.033 1.00 97.00 198 ILE A C 1
ATOM 1510 O O . ILE A 1 198 ? -34.836 -1.665 53.115 1.00 97.00 198 ILE A O 1
ATOM 1514 N N . ALA A 1 199 ? -34.953 -1.796 50.874 1.00 96.19 199 ALA A N 1
ATOM 1515 C CA . ALA A 1 199 ? -36.388 -1.521 50.793 1.00 96.19 199 ALA A CA 1
ATOM 1516 C C . ALA A 1 199 ? -37.216 -2.535 51.600 1.00 96.19 199 ALA A C 1
ATOM 1518 O O . ALA A 1 199 ? -38.031 -2.138 52.425 1.00 96.19 199 ALA A O 1
ATOM 1519 N N . ALA A 1 200 ? -36.937 -3.835 51.450 1.00 96.69 200 ALA A N 1
ATOM 1520 C CA . ALA A 1 200 ? -37.618 -4.877 52.217 1.00 96.69 200 ALA A CA 1
ATOM 1521 C C . ALA A 1 200 ? -37.399 -4.737 53.737 1.00 96.69 200 ALA A C 1
ATOM 1523 O O . ALA A 1 200 ? -38.331 -4.925 54.514 1.00 96.69 200 ALA A O 1
ATOM 1524 N N . SER A 1 201 ? -36.185 -4.387 54.177 1.00 96.50 201 SER A N 1
ATOM 1525 C CA . SER A 1 201 ? -35.905 -4.124 55.594 1.00 96.50 201 SER A CA 1
ATOM 1526 C C . SER A 1 201 ? -36.587 -2.851 56.104 1.00 96.50 201 SER A C 1
ATOM 1528 O O . SER A 1 201 ? -37.017 -2.822 57.254 1.00 96.50 201 SER A O 1
ATOM 1530 N N . SER A 1 202 ? -36.716 -1.812 55.274 1.00 97.19 202 SER A N 1
ATOM 1531 C CA . SER A 1 202 ? -37.478 -0.604 55.609 1.00 97.19 202 SER A CA 1
ATOM 1532 C C . SER A 1 202 ? -38.973 -0.888 55.754 1.00 97.19 202 SER A C 1
ATOM 1534 O O . SER A 1 202 ? -39.567 -0.403 56.712 1.00 97.19 202 SER A O 1
ATOM 1536 N N . ASP A 1 203 ? -39.559 -1.715 54.883 1.00 96.19 203 ASP A N 1
ATOM 1537 C CA . ASP A 1 203 ? -40.962 -2.143 55.000 1.00 96.19 203 ASP A CA 1
ATOM 1538 C C . ASP A 1 203 ? -41.192 -2.935 56.295 1.00 96.19 203 ASP A C 1
ATOM 1540 O O . ASP A 1 203 ? -42.129 -2.659 57.041 1.00 96.19 203 ASP A O 1
ATOM 1544 N N . GLN A 1 204 ? -40.289 -3.868 56.622 1.00 95.81 204 GLN A N 1
ATOM 1545 C CA . GLN A 1 204 ? -40.337 -4.610 57.887 1.00 95.81 204 GLN A CA 1
ATOM 1546 C C . GLN A 1 204 ? -40.234 -3.688 59.105 1.00 95.81 204 GLN A C 1
ATOM 1548 O O . GLN A 1 204 ? -40.963 -3.870 60.081 1.00 95.81 204 GLN A O 1
ATOM 1553 N N . LEU A 1 205 ? -39.342 -2.695 59.055 1.00 95.88 205 LEU A N 1
ATOM 1554 C CA . LEU A 1 205 ? -39.191 -1.714 60.124 1.00 95.88 205 LEU A CA 1
ATOM 1555 C C . LEU A 1 205 ? -40.448 -0.846 60.272 1.00 95.88 205 LEU A C 1
ATOM 1557 O O . LEU A 1 205 ? -40.847 -0.557 61.400 1.00 95.88 205 LEU A O 1
ATOM 1561 N N . ALA A 1 206 ? -41.086 -0.457 59.165 1.00 96.00 206 ALA A N 1
ATOM 1562 C CA . ALA A 1 206 ? -42.331 0.303 59.190 1.00 96.00 206 ALA A CA 1
ATOM 1563 C C . ALA A 1 206 ? -43.460 -0.506 59.848 1.00 96.00 206 ALA A C 1
ATOM 1565 O O . ALA A 1 206 ? -44.085 -0.012 60.784 1.00 96.00 206 ALA A O 1
ATOM 1566 N N . SER A 1 207 ? -43.643 -1.773 59.457 1.00 96.25 207 SER A N 1
ATOM 1567 C CA . SER A 1 207 ? -44.636 -2.663 60.078 1.00 96.25 207 SER A CA 1
ATOM 1568 C C . SER A 1 207 ? -44.375 -2.892 61.571 1.00 96.25 207 SER A C 1
ATOM 1570 O O . SER A 1 207 ? -45.296 -2.795 62.376 1.00 96.25 207 SER A O 1
ATOM 1572 N N . ALA A 1 208 ? -43.120 -3.129 61.972 1.00 95.62 208 ALA A N 1
ATOM 1573 C CA . ALA A 1 208 ? -42.762 -3.259 63.387 1.00 95.62 208 ALA A CA 1
ATOM 1574 C C . ALA A 1 208 ? -43.022 -1.962 64.178 1.00 95.62 208 ALA A C 1
ATOM 1576 O O . ALA A 1 208 ? -43.390 -2.009 65.350 1.00 95.62 208 ALA A O 1
ATOM 1577 N N . SER A 1 209 ? -42.849 -0.798 63.544 1.00 96.62 209 SER A N 1
ATOM 1578 C CA . SER A 1 209 ? -43.136 0.499 64.170 1.00 96.62 209 SER A CA 1
ATOM 1579 C C . SER A 1 209 ? -44.640 0.719 64.372 1.00 96.62 209 SER A C 1
ATOM 1581 O O . SER A 1 209 ? -45.033 1.244 65.412 1.00 96.62 209 SER A O 1
ATOM 1583 N N . GLU A 1 210 ? -45.486 0.287 63.430 1.00 96.12 210 GLU A N 1
ATOM 1584 C CA . GLU A 1 210 ? -46.952 0.300 63.583 1.00 96.12 210 GLU A CA 1
ATOM 1585 C C . GLU A 1 210 ? -47.427 -0.644 64.698 1.00 96.12 210 GLU A C 1
ATOM 1587 O O . GLU A 1 210 ? -48.285 -0.281 65.510 1.00 96.12 210 GLU A O 1
ATOM 1592 N N . GLU A 1 211 ? -46.835 -1.837 64.791 1.00 96.19 211 GLU A N 1
ATOM 1593 C CA . GLU A 1 211 ? -47.123 -2.785 65.871 1.00 96.19 211 GLU A CA 1
ATOM 1594 C C . GLU A 1 211 ? -46.725 -2.203 67.235 1.00 96.19 211 GLU A C 1
ATOM 1596 O O . GLU A 1 211 ? -47.531 -2.194 68.168 1.00 96.19 211 GLU A O 1
ATOM 1601 N N . LEU A 1 212 ? -45.525 -1.620 67.341 1.00 95.19 212 LEU A N 1
ATOM 1602 C CA . LEU A 1 212 ? -45.074 -0.935 68.555 1.00 95.19 212 LEU A CA 1
ATOM 1603 C C . LEU A 1 212 ? -45.970 0.245 68.934 1.00 95.19 212 LEU A C 1
ATOM 1605 O O . LEU A 1 212 ? -46.245 0.429 70.121 1.00 95.19 212 LEU A O 1
ATOM 1609 N N . HIS A 1 213 ? -46.437 1.035 67.964 1.00 95.25 213 HIS A N 1
ATOM 1610 C CA . HIS A 1 213 ? -47.398 2.104 68.229 1.00 95.25 213 HIS A CA 1
ATOM 1611 C C . HIS A 1 213 ? -48.675 1.531 68.854 1.00 95.25 213 HIS A C 1
ATOM 1613 O O . HIS A 1 213 ? -49.144 2.043 69.870 1.00 95.25 213 HIS A O 1
ATOM 1619 N N . THR A 1 214 ? -49.217 0.454 68.285 1.00 96.38 214 THR A N 1
ATOM 1620 C CA . THR A 1 214 ? -50.438 -0.198 68.785 1.00 96.38 214 THR A CA 1
ATOM 1621 C C . THR A 1 214 ? -50.250 -0.713 70.215 1.00 96.38 214 THR A C 1
ATOM 1623 O O . THR A 1 214 ? -51.051 -0.407 71.097 1.00 96.38 214 THR A O 1
ATOM 1626 N N . VAL A 1 215 ? -49.141 -1.411 70.483 1.00 96.00 215 VAL A N 1
ATOM 1627 C CA . VAL A 1 215 ? -48.796 -1.910 71.828 1.00 96.00 215 VAL A CA 1
ATOM 1628 C C . VAL A 1 215 ? -48.620 -0.765 72.828 1.00 96.00 215 VAL A C 1
ATOM 1630 O O . VAL A 1 215 ? -49.051 -0.866 73.979 1.00 96.00 215 VAL A O 1
ATOM 1633 N N . THR A 1 216 ? -48.001 0.338 72.406 1.00 94.81 216 THR A N 1
ATOM 1634 C CA . THR A 1 216 ? -47.807 1.525 73.251 1.00 94.81 216 THR A CA 1
ATOM 1635 C C . THR A 1 216 ? -49.146 2.168 73.608 1.00 94.81 216 THR A C 1
ATOM 1637 O O . THR A 1 216 ? -49.355 2.552 74.759 1.00 94.81 216 THR A O 1
ATOM 1640 N N . GLU A 1 217 ? -50.076 2.245 72.656 1.00 95.00 217 GLU A N 1
ATOM 1641 C CA . GLU A 1 217 ? -51.417 2.784 72.880 1.00 95.00 217 GLU A CA 1
ATOM 1642 C C . GLU A 1 217 ? -52.235 1.903 73.837 1.00 95.00 217 GLU A C 1
ATOM 1644 O O . GLU A 1 217 ? -52.824 2.410 74.795 1.00 95.00 217 GLU A O 1
ATOM 1649 N N . ASP A 1 218 ? -52.210 0.583 73.643 1.00 95.44 218 ASP A N 1
ATOM 1650 C CA . ASP A 1 218 ? -52.847 -0.376 74.552 1.00 95.44 218 ASP A CA 1
ATOM 1651 C C . ASP A 1 218 ? -52.250 -0.296 75.966 1.00 95.44 218 ASP A C 1
ATOM 1653 O O . ASP A 1 218 ? -52.986 -0.278 76.956 1.00 95.44 218 ASP A O 1
ATOM 1657 N N . THR A 1 219 ? -50.925 -0.168 76.075 1.00 95.44 219 THR A N 1
ATOM 1658 C CA . THR A 1 219 ? -50.230 0.003 77.361 1.00 95.44 219 THR A CA 1
ATOM 1659 C C . THR A 1 219 ? -50.636 1.305 78.046 1.00 95.44 219 THR A C 1
ATOM 1661 O O . THR A 1 219 ? -50.909 1.310 79.245 1.00 95.44 219 THR A O 1
ATOM 1664 N N . SER A 1 220 ? -50.723 2.412 77.304 1.00 95.00 220 SER A N 1
ATOM 1665 C CA . SER A 1 220 ? -51.184 3.697 77.839 1.00 95.00 220 SER A CA 1
ATOM 1666 C C . SER A 1 220 ? -52.621 3.605 78.357 1.00 95.00 220 SER A C 1
ATOM 1668 O O . SER A 1 220 ? -52.898 4.070 79.466 1.00 95.00 220 SER A O 1
ATOM 1670 N N . ARG A 1 221 ? -53.519 2.938 77.618 1.00 94.88 221 ARG A N 1
ATOM 1671 C CA . ARG A 1 221 ? -54.887 2.657 78.085 1.00 94.88 221 ARG A CA 1
ATOM 1672 C C . ARG A 1 221 ? -54.886 1.811 79.365 1.00 94.88 221 ARG A C 1
ATOM 1674 O O . ARG A 1 221 ? -55.595 2.152 80.310 1.00 94.88 221 ARG A O 1
ATOM 1681 N N . GLY A 1 222 ? -54.055 0.770 79.434 1.00 95.69 222 GLY A N 1
ATOM 1682 C CA . GLY A 1 222 ? -53.886 -0.060 80.632 1.00 95.69 222 GLY A CA 1
ATOM 1683 C C . GLY A 1 222 ? -53.387 0.724 81.851 1.00 95.69 222 GLY A C 1
ATOM 1684 O O . GLY A 1 222 ? -53.935 0.571 82.941 1.00 95.69 222 GLY A O 1
ATOM 1685 N N . LEU A 1 223 ? -52.414 1.623 81.670 1.00 95.31 223 LEU A N 1
ATOM 1686 C CA . LEU A 1 223 ? -51.921 2.509 82.732 1.00 95.31 223 LEU A CA 1
ATOM 1687 C C . LEU A 1 223 ? -53.007 3.462 83.244 1.00 95.31 223 LEU A C 1
ATOM 1689 O O . LEU A 1 223 ? -53.119 3.659 84.452 1.00 95.31 223 LEU A O 1
ATOM 1693 N N . HIS A 1 224 ? -53.833 4.025 82.356 1.00 93.75 224 HIS A N 1
ATOM 1694 C CA . HIS A 1 224 ? -54.973 4.850 82.769 1.00 93.75 224 HIS A CA 1
ATOM 1695 C C . HIS A 1 224 ? -55.976 4.059 83.615 1.00 93.75 224 HIS A C 1
ATOM 1697 O O . HIS A 1 224 ? -56.448 4.566 84.633 1.00 93.75 224 HIS A O 1
ATOM 1703 N N . GLN A 1 225 ? -56.270 2.812 83.237 1.00 94.25 225 GLN A N 1
ATOM 1704 C CA . GLN A 1 225 ? -57.160 1.952 84.014 1.00 94.25 225 GLN A CA 1
ATOM 1705 C C . GLN A 1 225 ? -56.556 1.571 85.372 1.00 94.25 225 GLN A C 1
ATOM 1707 O O . GLN A 1 225 ? -57.227 1.692 86.395 1.00 94.25 225 GLN A O 1
ATOM 1712 N N . GLN A 1 226 ? -55.277 1.200 85.405 1.00 94.12 226 GLN A N 1
ATOM 1713 C CA . GLN A 1 226 ? -54.565 0.893 86.644 1.00 94.12 226 GLN A CA 1
ATOM 1714 C C . GLN A 1 226 ? -54.505 2.101 87.589 1.00 94.12 226 GLN A C 1
ATOM 1716 O O . GLN A 1 226 ? -54.676 1.946 88.794 1.00 94.12 226 GLN A O 1
ATOM 1721 N N . SER A 1 227 ? -54.307 3.310 87.056 1.00 94.25 227 SER A N 1
ATOM 1722 C CA . SER A 1 227 ? -54.368 4.545 87.845 1.00 94.25 227 SER A CA 1
ATOM 1723 C C . SER A 1 227 ? -55.738 4.719 88.503 1.00 94.25 227 SER A C 1
ATOM 1725 O O . SER A 1 227 ? -55.804 5.012 89.691 1.00 94.25 227 SER A O 1
ATOM 1727 N N . ALA A 1 228 ? -56.826 4.488 87.761 1.00 93.25 228 ALA A N 1
ATOM 1728 C CA . ALA A 1 228 ? -58.183 4.549 88.303 1.00 93.25 228 ALA A CA 1
ATOM 1729 C C . ALA A 1 228 ? -58.428 3.497 89.402 1.00 93.25 228 ALA A C 1
ATOM 1731 O O . ALA A 1 228 ? -59.047 3.804 90.420 1.00 93.25 228 ALA A O 1
ATOM 1732 N N . GLU A 1 229 ? -57.924 2.272 89.235 1.00 92.62 229 GLU A N 1
ATOM 1733 C CA . GLU A 1 229 ? -57.996 1.230 90.269 1.00 92.62 229 GLU A CA 1
ATOM 1734 C C . GLU A 1 229 ? -57.189 1.605 91.522 1.00 92.62 229 GLU A C 1
ATOM 1736 O O . GLU A 1 229 ? -57.648 1.376 92.641 1.00 92.62 229 GLU A O 1
ATOM 1741 N N . ILE A 1 230 ? -56.016 2.227 91.358 1.00 93.62 230 ILE A N 1
ATOM 1742 C CA . ILE A 1 230 ? -55.210 2.742 92.473 1.00 93.62 230 ILE A CA 1
ATOM 1743 C C . ILE A 1 230 ? -55.948 3.867 93.204 1.00 93.62 230 ILE A C 1
ATOM 1745 O O . ILE A 1 230 ? -55.975 3.857 94.434 1.00 93.62 230 ILE A O 1
ATOM 1749 N N . ASP A 1 231 ? -56.589 4.793 92.491 1.00 91.38 231 ASP A N 1
ATOM 1750 C CA . ASP A 1 231 ? -57.391 5.861 93.103 1.00 91.38 231 ASP A CA 1
ATOM 1751 C C . ASP A 1 231 ? -58.571 5.285 93.907 1.00 91.38 231 ASP A C 1
ATOM 1753 O O . ASP A 1 231 ? -58.863 5.732 95.025 1.00 91.38 231 ASP A O 1
ATOM 1757 N N . GLN A 1 232 ? -59.225 4.242 93.386 1.00 91.56 232 GLN A N 1
ATOM 1758 C CA . GLN A 1 232 ? -60.263 3.506 94.112 1.00 91.56 232 GLN A CA 1
ATOM 1759 C C . GLN A 1 232 ? -59.703 2.789 95.343 1.00 91.56 232 GLN A C 1
ATOM 1761 O O . GLN A 1 232 ? -60.297 2.877 96.418 1.00 91.56 232 GLN A O 1
ATOM 1766 N N . ALA A 1 233 ? -58.556 2.119 95.223 1.00 89.81 233 ALA A N 1
ATOM 1767 C CA . ALA A 1 233 ? -57.900 1.448 96.340 1.00 89.81 233 ALA A CA 1
ATOM 1768 C C . ALA A 1 233 ? -57.469 2.446 97.424 1.00 89.81 233 ALA A C 1
ATOM 1770 O O . ALA A 1 233 ? -57.707 2.202 98.603 1.00 89.81 233 ALA A O 1
ATOM 1771 N N . ALA A 1 234 ? -56.907 3.597 97.050 1.00 90.06 234 ALA A N 1
ATOM 1772 C CA . ALA A 1 234 ? -56.565 4.674 97.975 1.00 90.06 234 ALA A CA 1
ATOM 1773 C C . ALA A 1 234 ? -57.813 5.218 98.687 1.00 90.06 234 ALA A C 1
ATOM 1775 O O . ALA A 1 234 ? -57.797 5.429 99.900 1.00 90.06 234 ALA A O 1
ATOM 1776 N N . THR A 1 235 ? -58.922 5.374 97.959 1.00 89.38 235 THR A N 1
ATOM 1777 C CA . THR A 1 235 ? -60.217 5.750 98.544 1.00 89.38 235 THR A CA 1
ATOM 1778 C C . THR A 1 235 ? -60.703 4.695 99.541 1.00 89.38 235 THR A C 1
ATOM 1780 O O . THR A 1 235 ? -61.109 5.042 100.650 1.00 89.38 235 THR A O 1
ATOM 1783 N N . ALA A 1 236 ? -60.613 3.410 99.194 1.00 89.44 236 ALA A N 1
ATOM 1784 C CA . ALA A 1 236 ? -60.980 2.309 100.079 1.00 89.44 236 ALA A CA 1
ATOM 1785 C C . ALA A 1 236 ? -60.084 2.250 101.327 1.00 89.44 236 ALA A C 1
ATOM 1787 O O . ALA A 1 236 ? -60.594 2.077 102.428 1.00 89.44 236 ALA A O 1
ATOM 1788 N N . VAL A 1 237 ? -58.772 2.466 101.189 1.00 88.81 237 VAL A N 1
ATOM 1789 C CA . VAL A 1 237 ? -57.825 2.555 102.315 1.00 88.81 237 VAL A CA 1
ATOM 1790 C C . VAL A 1 237 ? -58.148 3.746 103.218 1.00 88.81 237 VAL A C 1
ATOM 1792 O O . VAL A 1 237 ? -58.111 3.599 104.439 1.00 88.81 237 VAL A O 1
ATOM 1795 N N . ASN A 1 238 ? -58.522 4.900 102.657 1.00 87.75 238 ASN A N 1
ATOM 1796 C CA . ASN A 1 238 ? -58.986 6.045 103.445 1.00 87.75 238 ASN A CA 1
ATOM 1797 C C . ASN A 1 238 ? -60.272 5.713 104.214 1.00 87.75 238 ASN A C 1
ATOM 1799 O O . ASN A 1 238 ? -60.356 5.995 105.407 1.00 87.75 238 ASN A O 1
ATOM 1803 N N . GLN A 1 239 ? -61.250 5.064 103.573 1.00 86.62 239 GLN A N 1
ATOM 1804 C CA . GLN A 1 239 ? -62.473 4.620 104.253 1.00 86.62 239 GLN A CA 1
ATOM 1805 C C . GLN A 1 239 ? -62.196 3.558 105.325 1.00 86.62 239 GLN A C 1
ATOM 1807 O O . GLN A 1 239 ? -62.769 3.628 106.408 1.00 86.62 239 GLN A O 1
ATOM 1812 N N . MET A 1 240 ? -61.297 2.605 105.065 1.00 85.56 240 MET A N 1
ATOM 1813 C CA . MET A 1 240 ? -60.876 1.607 106.051 1.00 85.56 240 MET A CA 1
ATOM 1814 C C . MET A 1 240 ? -60.162 2.257 107.235 1.00 85.56 240 MET A C 1
ATOM 1816 O O . MET A 1 240 ? -60.446 1.895 108.369 1.00 85.56 240 MET A O 1
ATOM 1820 N N . THR A 1 241 ? -59.274 3.224 106.994 1.00 86.69 241 THR A N 1
ATOM 1821 C CA . THR A 1 241 ? -58.606 3.986 108.060 1.00 86.69 241 THR A CA 1
ATOM 1822 C C . THR A 1 241 ? -59.631 4.728 108.914 1.00 86.69 241 THR A C 1
ATOM 1824 O O . THR A 1 241 ? -59.593 4.601 110.133 1.00 86.69 241 THR A O 1
ATOM 1827 N N . ALA A 1 242 ? -60.598 5.409 108.290 1.00 85.19 242 ALA A N 1
ATOM 1828 C CA . ALA A 1 242 ? -61.684 6.083 109.001 1.00 85.19 242 ALA A CA 1
ATOM 1829 C C . ALA A 1 242 ? -62.533 5.103 109.831 1.00 85.19 242 ALA A C 1
ATOM 1831 O O . ALA A 1 242 ? -62.851 5.386 110.981 1.00 85.19 242 ALA A O 1
ATOM 1832 N N . ALA A 1 243 ? -62.849 3.922 109.289 1.00 82.88 243 ALA A N 1
ATOM 1833 C CA . ALA A 1 243 ? -63.568 2.881 110.021 1.00 82.88 243 ALA A CA 1
ATOM 1834 C C . ALA A 1 243 ? -62.741 2.304 111.185 1.00 82.88 243 ALA A C 1
ATOM 1836 O O . ALA A 1 243 ? -63.286 2.013 112.246 1.00 82.88 243 ALA A O 1
ATOM 1837 N N . VAL A 1 244 ? -61.423 2.143 111.025 1.00 85.00 244 VAL A N 1
ATOM 1838 C CA . VAL A 1 244 ? -60.523 1.710 112.108 1.00 85.00 244 VAL A CA 1
ATOM 1839 C C . VAL A 1 244 ? -60.425 2.779 113.196 1.00 85.00 244 VAL A C 1
ATOM 1841 O O . VAL A 1 244 ? -60.482 2.430 114.372 1.00 85.00 244 VAL A O 1
ATOM 1844 N N . GLU A 1 245 ? -60.329 4.061 112.835 1.00 80.50 245 GLU A N 1
ATOM 1845 C CA . GLU A 1 245 ? -60.410 5.178 113.786 1.00 80.50 245 GLU A CA 1
ATOM 1846 C C . GLU A 1 245 ? -61.761 5.204 114.510 1.00 80.50 245 GLU A C 1
ATOM 1848 O O . GLU A 1 245 ? -61.802 5.395 115.723 1.00 80.50 245 GLU A O 1
ATOM 1853 N N . GLU A 1 246 ? -62.866 4.954 113.806 1.00 82.12 246 GLU A N 1
ATOM 1854 C CA . GLU A 1 246 ? -64.204 4.846 114.395 1.00 82.12 246 GLU A CA 1
ATOM 1855 C C . GLU A 1 246 ? -64.303 3.670 115.380 1.00 82.12 246 GLU A C 1
ATOM 1857 O O . GLU A 1 246 ? -64.813 3.828 116.490 1.00 82.12 246 GLU A O 1
ATOM 1862 N N . VAL A 1 247 ? -63.771 2.496 115.027 1.00 79.56 247 VAL A N 1
ATOM 1863 C CA . VAL A 1 247 ? -63.712 1.324 115.917 1.00 79.56 247 VAL A CA 1
ATOM 1864 C C . VAL A 1 247 ? -62.807 1.588 117.120 1.00 79.56 247 VAL A C 1
ATOM 1866 O O . VAL A 1 247 ? -63.171 1.226 118.237 1.00 79.56 247 VAL A O 1
ATOM 1869 N N . ALA A 1 248 ? -61.658 2.238 116.924 1.00 79.94 248 ALA A N 1
ATOM 1870 C CA . ALA A 1 248 ? -60.753 2.613 118.005 1.00 79.94 248 ALA A CA 1
ATOM 1871 C C . ALA A 1 248 ? -61.410 3.620 118.963 1.00 79.94 248 ALA A C 1
ATOM 1873 O O . ALA A 1 248 ? -61.369 3.415 120.174 1.00 79.94 248 ALA A O 1
ATOM 1874 N N . ASN A 1 249 ? -62.084 4.649 118.440 1.00 75.69 249 ASN A N 1
ATOM 1875 C CA . ASN A 1 249 ? -62.848 5.609 119.241 1.00 75.69 249 ASN A CA 1
ATOM 1876 C C . ASN A 1 249 ? -63.996 4.935 120.005 1.00 75.69 249 ASN A C 1
ATOM 1878 O O . ASN A 1 249 ? -64.182 5.215 121.186 1.00 75.69 249 ASN A O 1
ATOM 1882 N N . ASN A 1 250 ? -64.733 4.015 119.374 1.00 75.25 250 ASN A N 1
ATOM 1883 C CA . ASN A 1 250 ? -65.774 3.234 120.048 1.00 75.25 250 ASN A CA 1
ATOM 1884 C C . ASN A 1 250 ? -65.195 2.334 121.149 1.00 75.25 250 ASN A C 1
ATOM 1886 O O . ASN A 1 250 ? -65.757 2.265 122.239 1.00 75.25 250 ASN A O 1
ATOM 1890 N N . ALA A 1 251 ? -64.063 1.669 120.904 1.00 73.94 251 ALA A N 1
ATOM 1891 C CA . ALA A 1 251 ? -63.395 0.838 121.902 1.00 73.94 251 ALA A CA 1
ATOM 1892 C C . ALA A 1 251 ? -62.903 1.664 123.103 1.00 73.94 251 ALA A C 1
ATOM 1894 O O . ALA A 1 251 ? -63.078 1.227 124.237 1.00 73.94 251 ALA A O 1
ATOM 1895 N N . VAL A 1 252 ? -62.357 2.864 122.868 1.00 69.88 252 VAL A N 1
ATOM 1896 C CA . VAL A 1 252 ? -61.987 3.821 123.926 1.00 69.88 252 VAL A CA 1
ATOM 1897 C C . VAL A 1 252 ? -63.226 4.293 124.690 1.00 69.88 252 VAL A C 1
ATOM 1899 O O . VAL A 1 252 ? -63.244 4.208 125.909 1.00 69.88 252 VAL A O 1
ATOM 1902 N N . SER A 1 253 ? -64.297 4.690 123.995 1.00 70.44 253 SER A N 1
ATOM 1903 C CA . SER A 1 253 ? -65.554 5.116 124.631 1.00 70.44 253 SER A CA 1
ATOM 1904 C C . SER A 1 253 ? -66.257 4.009 125.424 1.00 70.44 253 SER A C 1
ATOM 1906 O O . SER A 1 253 ? -67.075 4.326 126.278 1.00 70.44 253 SER A O 1
ATOM 1908 N N . THR A 1 254 ? -66.008 2.733 125.115 1.00 70.25 254 THR A N 1
ATOM 1909 C CA . THR A 1 254 ? -66.570 1.586 125.855 1.00 70.25 254 THR A CA 1
ATOM 1910 C C . THR A 1 254 ? -65.672 1.171 127.032 1.00 70.25 254 THR A C 1
ATOM 1912 O O . THR A 1 254 ? -66.086 0.367 127.865 1.00 70.25 254 THR A O 1
ATOM 1915 N N . ALA A 1 255 ? -64.432 1.671 127.085 1.00 59.06 255 ALA A N 1
ATOM 1916 C CA . ALA A 1 255 ? -63.464 1.387 128.144 1.00 59.06 255 ALA A CA 1
ATOM 1917 C C . ALA A 1 255 ? -63.523 2.381 129.327 1.00 59.06 255 ALA A C 1
ATOM 1919 O O . ALA A 1 255 ? -62.894 2.102 130.349 1.00 59.06 255 ALA A O 1
ATOM 1920 N N . ASP A 1 256 ? -64.284 3.476 129.197 1.00 46.94 256 ASP A N 1
ATOM 1921 C CA . ASP A 1 256 ? -64.652 4.435 130.259 1.00 46.94 256 ASP A CA 1
ATOM 1922 C C . ASP A 1 256 ? -66.027 4.104 130.876 1.00 46.94 256 ASP A C 1
ATOM 1924 O O . ASP A 1 256 ? -66.184 4.282 132.110 1.00 46.94 256 ASP A O 1
#

Secondary structure (DSSP, 8-state):
-GGGTT-S-HHHHHHHHHHHHHHHHHHHHHHHHHHHH--SHHHHHHHHHHHHHHHHHHHHHHHHHHHHHTT-HHHHHHHIIIIIHHHHHHHHHHHHHHHHHHHHHHHHHHHHHHHHHHHHHHHHHHHHHHHHHHHHHHHHHHIIIIIHHHHHHHHHHHHHHTT---S------SSHHHHHHHHHHHHHHHHHHHHHHHHHHHHHHHHHHHHHHHHHHHHHHHHHHHHHHHHHHHHHHHHHHHHHHHHHHHHHHHH-

Radius of gyration: 67.36 Å; Cα contacts (8 Å, |Δi|>4): 105; chains: 1; bounding box: 119×36×197 Å

Nearest PDB structures (foldseek):
  8c5v-assembly1_I  TM=7.901E-01  e=4.782E-05  Escherichia coli
  5xua-assembly2_C  TM=8.420E-01  e=6.605E-02  Comamonas testosteroni CNB-2

Organism: NCBI:txid412755

Foldseek 3Di:
DLVQCLDPDPVSVVVVVVVVVVVVVVVVVVLVVVCVVDDDPVLVVLSVQLVVLVVQLVVLSVVLVVCSVVVVSVVSVVSVVPVNVVSVVSNVVSVVVSVVVVVVVVVVVVVVVVVVVVVVVVVVVVVVVVVVVVVVVVVVVCCVPPVVLVVLLVVLVVCVVVVNLPDDQDADDDDPSSVSSVVSRVVSVVVVVVVVVVVVVVVVVVVVVVVVVVVVVVVVVVVVVVVVVVVVVVVVVVVVVVVVVVVVVVVVVVVD

Solvent-accessible surface area (backbone atoms only — not comparable to full-atom values): 13611 Å² total; per-residue (Å²): 101,75,78,52,50,69,45,89,49,70,68,58,22,52,54,42,50,54,51,50,52,51,52,52,53,52,49,54,53,51,52,52,58,49,60,74,68,59,80,51,69,68,58,44,51,34,47,50,54,20,51,53,28,46,51,56,31,50,56,46,50,50,51,36,54,51,24,52,74,68,70,38,54,66,61,24,49,52,39,54,75,39,66,39,46,56,32,46,54,53,19,49,54,30,44,49,55,40,48,53,53,51,54,49,51,51,51,53,52,52,50,51,53,50,51,52,50,53,51,52,50,52,51,49,53,52,51,52,52,53,50,50,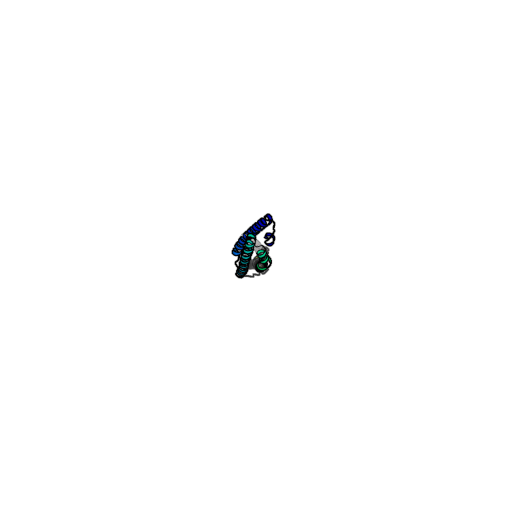52,50,51,53,52,50,51,54,48,48,42,62,66,46,52,49,45,47,51,51,43,50,56,50,51,54,35,50,73,72,65,54,68,84,74,86,74,85,68,68,81,86,50,71,50,26,51,50,39,47,52,52,42,53,50,45,51,55,50,52,55,49,52,52,51,52,50,54,52,50,53,52,50,50,54,52,49,54,52,50,51,52,53,49,52,53,49,52,53,50,50,56,52,51,50,53,51,48,53,50,49,53,50,50,50,52,51,48,50,52,51,49,52,50,52,50,50,50,54,54,67,71,73,111

InterPro domains:
  IPR003660 HAMP domain [PF00672] (141-193)
  IPR003660 HAMP domain [PS50885] (144-196)
  IPR003660 HAMP domain [SM00304] (144-196)
  IPR003660 HAMP domain [SM00304] (199-249)
  IPR024478 Chemotaxis methyl-accepting receptor HlyB-like, 4HB MCP domain [PF12729] (4-115)

Sequence (256 aa):
TLRAALDDNPGERTRNLQMLEAINAELKGGLKNYADTIIAADDRALFNTFNDGYHQYLERQLKVLQDIAAGRMDEAKQQISGPLTQRADSMMKALTALIDYNSKGAEDASQRSSDVADEAFNAIIFSLLVIMLALAAMATVLTRSIVVPLADAVAVAERVATGDLTQEIRVTGRDEPALLLRALSRMQGSLRDTIRKIAASSDQLASASEELHTVTEDTSRGLHQQSAEIDQAATAVNQMTAAVEEVANNAVSTAD

Mean predicted aligned error: 12.44 Å

pLDDT: mean 90.92, std 7.92, range [46.94, 98.0]